Protein AF-A0A6U4F287-F1 (afdb_monomer_lite)

InterPro domains:
  IPR038274 Atg6/Beclin C-terminal domain superfamily [G3DSA:1.10.418.40] (1-167)
  IPR040455 Atg6, BARA domain [PF04111] (3-103)

Foldseek 3Di:
DLLVVWDFDDDPFATAIPNQGLAHGLPDHCVRRVHDQQSNLQRLLRLLVLLVVLVVLLCPDPPDRDPPPQWDWARDGSFTWIWGQDPVGIDIQTCGQPVPVVNVVVVVVDDDDDDDDPSVVSNLVRLLVSLVSLVSSQVSLVVVFPDDTLDCQLVVLSVQLVVLVPDDPDNDPVSNSVSSSSNVSSSSVSSVVSSVGRD

Radius of gyration: 16.53 Å; chains: 1; bounding box: 36×37×45 Å

Sequence (199 aa):
MLKQFYAVDVDEDKFTINDYRIAAAPAATPSEDGLQWPEIHTAWGEATLLIYSAIMVVRLRPRRHVAFDHVTVVPMGPCSRLVARRADGAEVYPLFHSDDPHAAAAAASGSSGGGRGPRWRSFDAAVLLYAQLLDEAARNAAAQLPVEPAGDDLQIAIEEVLLASGTGAGATGADRDVARRDLVVQVVRTLQWLVEALP

Organism: NCBI:txid124430

Secondary structure (DSSP, 8-state):
-GGGT--EEEETTEEEETTEESS--TTS-TTTTT--HHHHHHHHHHHHHHHHHHHHHHHTSTT-----TTEEEE-BTBT-EEEEEETTEEEEEESS-TTSHHHHHHHHTS-SS-----HHHHHHHHHHHHHHHHHHHHHHHHTTSSS--S-THHHHHHHHHHHHHTT-TT--HHHHHHHHHHHHHHHHHHHHHHHHH--

Structure (mmCIF, N/CA/C/O backbone):
data_AF-A0A6U4F287-F1
#
_entry.id   AF-A0A6U4F287-F1
#
loop_
_atom_site.group_PDB
_atom_site.id
_atom_site.type_symbol
_atom_site.label_atom_id
_atom_site.label_alt_id
_atom_site.label_comp_id
_atom_site.label_asym_id
_atom_site.label_entity_id
_atom_site.label_seq_id
_atom_site.pdbx_PDB_ins_code
_atom_site.Cartn_x
_atom_site.Cartn_y
_atom_site.Cartn_z
_atom_site.occupancy
_atom_site.B_iso_or_equiv
_atom_site.auth_seq_id
_atom_site.auth_comp_id
_atom_site.auth_asym_id
_atom_site.auth_atom_id
_atom_site.pdbx_PDB_model_num
ATOM 1 N N . MET A 1 1 ? -5.289 -10.704 12.745 1.00 76.62 1 MET A N 1
ATOM 2 C CA . MET A 1 1 ? -6.231 -10.998 11.660 1.00 76.62 1 MET A CA 1
ATOM 3 C C . MET A 1 1 ? -5.504 -10.736 10.368 1.00 76.62 1 MET A C 1
ATOM 5 O O . MET A 1 1 ? -5.346 -11.686 9.621 1.00 76.62 1 MET A O 1
ATOM 9 N N . LEU A 1 2 ? -4.936 -9.541 10.152 1.00 85.31 2 LEU A N 1
ATOM 10 C CA . LEU A 1 2 ? -4.130 -9.279 8.948 1.00 85.31 2 LEU A CA 1
ATOM 11 C C . LEU A 1 2 ? -2.944 -10.252 8.787 1.00 85.31 2 LEU A C 1
ATOM 13 O O . LEU A 1 2 ? -2.787 -10.812 7.709 1.00 85.31 2 LEU A O 1
ATOM 17 N N . LYS A 1 3 ? -2.210 -10.576 9.867 1.00 87.81 3 LYS A N 1
ATOM 18 C CA . LYS A 1 3 ? -1.118 -11.585 9.857 1.00 87.81 3 LYS A CA 1
ATOM 19 C C . LYS A 1 3 ? -1.496 -12.975 9.333 1.00 87.81 3 LYS A C 1
ATOM 21 O O . LYS A 1 3 ? -0.614 -13.765 9.036 1.00 87.81 3 LYS A O 1
ATOM 26 N N . GLN A 1 4 ? -2.785 -13.319 9.309 1.00 88.25 4 GLN A N 1
ATOM 27 C CA . GLN A 1 4 ? -3.248 -14.623 8.818 1.00 88.25 4 GLN A CA 1
ATOM 28 C C . GLN A 1 4 ? -3.420 -14.643 7.294 1.00 88.25 4 GLN A C 1
ATOM 30 O O . GLN A 1 4 ? -3.513 -15.722 6.718 1.00 88.25 4 GLN A O 1
ATOM 35 N N . PHE A 1 5 ? -3.490 -13.468 6.662 1.00 89.81 5 PHE A N 1
ATOM 36 C CA . PHE A 1 5 ? -3.776 -13.303 5.235 1.00 89.81 5 PHE A CA 1
ATOM 37 C C . PHE A 1 5 ? -2.636 -12.634 4.464 1.00 89.81 5 PHE A C 1
ATOM 39 O O . PHE A 1 5 ? -2.591 -12.754 3.244 1.00 89.81 5 PHE A O 1
ATOM 46 N N . TYR A 1 6 ? -1.742 -11.929 5.161 1.00 91.81 6 TYR A N 1
ATOM 47 C CA . TYR A 1 6 ? -0.639 -11.196 4.553 1.00 91.81 6 TYR A CA 1
ATOM 48 C C . TYR A 1 6 ? 0.692 -11.613 5.170 1.00 91.81 6 TYR A C 1
ATOM 50 O O . TYR A 1 6 ? 0.905 -11.439 6.372 1.00 91.81 6 TYR A O 1
ATOM 58 N N . ALA A 1 7 ? 1.586 -12.117 4.325 1.00 91.75 7 ALA A N 1
ATOM 59 C CA . ALA A 1 7 ? 3.003 -12.264 4.615 1.00 91.75 7 ALA A CA 1
ATOM 60 C C . ALA A 1 7 ? 3.744 -11.111 3.931 1.00 91.75 7 ALA A C 1
ATOM 62 O O . ALA A 1 7 ? 3.784 -11.057 2.706 1.00 91.75 7 ALA A O 1
ATOM 63 N N . VAL A 1 8 ? 4.270 -10.165 4.708 1.00 90.25 8 VAL A N 1
ATOM 64 C CA . VAL A 1 8 ? 5.072 -9.046 4.192 1.00 90.25 8 VAL A CA 1
ATOM 65 C C . VAL A 1 8 ? 6.493 -9.233 4.690 1.00 90.25 8 VAL A C 1
ATOM 67 O O . VAL A 1 8 ? 6.694 -9.333 5.903 1.00 90.25 8 VAL A O 1
ATOM 70 N N . ASP A 1 9 ? 7.445 -9.285 3.764 1.00 87.00 9 ASP A N 1
ATOM 71 C CA . ASP A 1 9 ? 8.849 -9.531 4.077 1.00 87.00 9 ASP A CA 1
ATOM 72 C C . ASP A 1 9 ? 9.766 -8.466 3.468 1.00 87.00 9 ASP A C 1
ATOM 74 O O . ASP A 1 9 ? 9.539 -7.967 2.357 1.00 87.00 9 ASP A O 1
ATOM 78 N N . VAL A 1 10 ? 10.801 -8.132 4.233 1.00 78.06 10 VAL A N 1
ATOM 79 C CA . VAL A 1 10 ? 11.850 -7.167 3.912 1.00 78.06 10 VAL A CA 1
ATOM 80 C C . VAL A 1 10 ? 13.179 -7.883 4.136 1.00 78.06 10 VAL A C 1
ATOM 82 O O . VAL A 1 10 ? 13.772 -7.783 5.209 1.00 78.06 10 VAL A O 1
ATOM 85 N N . ASP A 1 11 ? 13.628 -8.617 3.123 1.00 70.88 11 ASP A N 1
ATOM 86 C CA . ASP A 1 11 ? 14.962 -9.228 3.085 1.00 70.88 11 ASP A CA 1
ATOM 87 C C . ASP A 1 11 ? 15.881 -8.385 2.189 1.00 70.88 11 ASP A C 1
ATOM 89 O O . ASP A 1 11 ? 15.385 -7.668 1.322 1.00 70.88 11 ASP A O 1
ATOM 93 N N . GLU A 1 12 ? 17.196 -8.457 2.403 1.00 58.72 12 GLU A N 1
ATOM 94 C CA . GLU A 1 12 ? 18.258 -7.520 1.989 1.00 58.72 12 GLU A CA 1
ATOM 95 C C . GLU A 1 12 ? 18.143 -6.960 0.551 1.00 58.72 12 GLU A C 1
ATOM 97 O O . GLU A 1 12 ? 18.551 -5.822 0.330 1.00 58.72 12 GLU A O 1
ATOM 102 N N . ASP A 1 13 ? 17.497 -7.676 -0.384 1.00 62.56 13 ASP A N 1
ATOM 103 C CA . ASP A 1 13 ? 17.154 -7.207 -1.741 1.00 62.56 13 ASP A CA 1
ATOM 104 C C . ASP A 1 13 ? 15.752 -7.638 -2.252 1.00 62.56 13 ASP A C 1
ATOM 106 O O . ASP A 1 13 ? 15.431 -7.508 -3.443 1.00 62.56 13 ASP A O 1
ATOM 110 N N . LYS A 1 14 ? 14.890 -8.177 -1.380 1.00 69.31 14 LYS A N 1
ATOM 111 C CA . LYS A 1 14 ? 13.559 -8.699 -1.729 1.00 69.31 14 LYS A CA 1
ATOM 112 C C . LYS A 1 14 ? 12.482 -8.095 -0.837 1.00 69.31 14 LYS A C 1
ATOM 114 O O . LYS A 1 14 ? 12.338 -8.444 0.329 1.00 69.31 14 LYS A O 1
ATOM 119 N N . PHE A 1 15 ? 11.667 -7.245 -1.448 1.00 83.31 15 PHE A N 1
ATOM 120 C CA . PHE A 1 15 ? 10.469 -6.682 -0.835 1.00 83.31 15 PHE A CA 1
ATOM 121 C C . PHE A 1 15 ? 9.255 -7.431 -1.365 1.00 83.31 15 PHE A C 1
ATOM 123 O O . PHE A 1 15 ? 8.909 -7.292 -2.546 1.00 83.31 15 PHE A O 1
ATOM 130 N N . THR A 1 16 ? 8.642 -8.254 -0.517 1.00 88.00 16 THR A N 1
ATOM 131 C CA . THR A 1 16 ? 7.550 -9.134 -0.944 1.00 88.00 16 THR A CA 1
ATOM 132 C C . THR A 1 16 ? 6.287 -8.945 -0.128 1.00 88.00 16 THR A C 1
ATOM 134 O O . THR A 1 16 ? 6.317 -8.584 1.049 1.00 88.00 16 THR A O 1
ATOM 137 N N . ILE A 1 17 ? 5.162 -9.207 -0.784 1.00 90.69 17 ILE A N 1
ATOM 138 C CA . ILE A 1 17 ? 3.858 -9.379 -0.160 1.00 90.69 17 ILE A CA 1
ATOM 139 C C . ILE A 1 17 ? 3.210 -10.634 -0.739 1.00 90.69 17 ILE A C 1
ATOM 141 O O . ILE A 1 17 ? 3.045 -10.740 -1.952 1.00 90.69 17 ILE A O 1
ATOM 145 N N . ASN A 1 18 ? 2.864 -11.594 0.120 1.00 91.38 18 ASN A N 1
ATOM 146 C CA . ASN A 1 18 ? 2.328 -12.901 -0.271 1.00 91.38 18 ASN A CA 1
ATOM 147 C C . ASN A 1 18 ? 3.183 -13.573 -1.362 1.00 91.38 18 ASN A C 1
ATOM 149 O O . ASN A 1 18 ? 2.661 -14.041 -2.369 1.00 91.38 18 ASN A O 1
ATOM 153 N N . ASP A 1 19 ? 4.505 -13.559 -1.162 1.00 88.56 19 ASP A N 1
ATOM 154 C CA . ASP A 1 19 ? 5.539 -14.067 -2.076 1.00 88.56 19 ASP A CA 1
ATOM 155 C C . ASP A 1 19 ? 5.683 -13.321 -3.419 1.00 88.56 19 ASP A C 1
ATOM 157 O O . ASP A 1 19 ? 6.573 -13.647 -4.204 1.00 88.56 19 ASP A O 1
ATOM 161 N N . TYR A 1 20 ? 4.884 -12.280 -3.684 1.00 88.19 20 TYR A N 1
ATOM 162 C CA . TYR A 1 20 ? 5.027 -11.434 -4.873 1.00 88.19 20 TYR A CA 1
ATOM 163 C C . TYR A 1 20 ? 5.964 -10.260 -4.611 1.00 88.19 20 TYR A C 1
ATOM 165 O O . TYR A 1 20 ? 5.809 -9.539 -3.621 1.00 88.19 20 TYR A O 1
ATOM 173 N N . ARG A 1 21 ? 6.909 -10.007 -5.522 1.00 86.62 21 ARG A N 1
ATOM 174 C CA . ARG A 1 21 ? 7.833 -8.871 -5.405 1.00 86.62 21 ARG A CA 1
ATOM 175 C C . ARG A 1 21 ? 7.152 -7.561 -5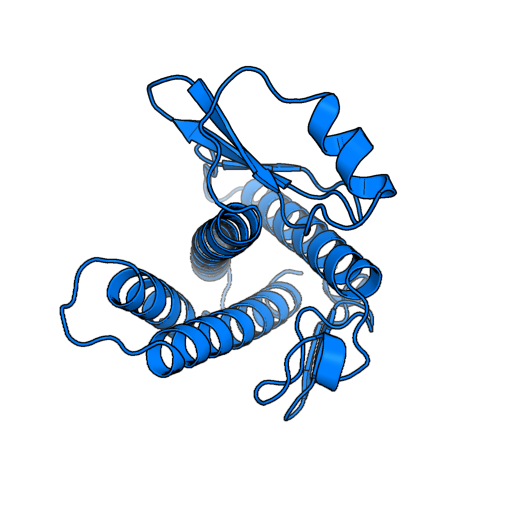.806 1.00 86.62 21 ARG A C 1
ATOM 177 O O . ARG A 1 21 ? 6.638 -7.426 -6.914 1.00 86.62 21 ARG A O 1
ATOM 184 N N . ILE A 1 22 ? 7.184 -6.570 -4.914 1.00 82.88 22 ILE A N 1
ATOM 185 C CA . ILE A 1 22 ? 6.519 -5.267 -5.128 1.00 82.88 22 ILE A CA 1
ATOM 186 C C . ILE A 1 22 ? 7.302 -4.338 -6.065 1.00 82.88 22 ILE A C 1
ATOM 188 O O . ILE A 1 22 ? 6.741 -3.425 -6.676 1.00 82.88 22 ILE A O 1
ATOM 192 N N . ALA A 1 23 ? 8.610 -4.566 -6.158 1.00 76.38 23 ALA A N 1
ATOM 193 C CA . ALA A 1 23 ? 9.537 -3.853 -7.016 1.00 76.38 23 ALA A CA 1
ATOM 194 C C . ALA A 1 23 ? 10.740 -4.745 -7.339 1.00 76.38 23 ALA A C 1
ATOM 196 O O . ALA A 1 23 ? 10.999 -5.747 -6.663 1.00 76.38 23 ALA A O 1
ATOM 197 N N . ALA A 1 24 ? 11.474 -4.355 -8.379 1.00 64.25 24 ALA A N 1
ATOM 198 C CA . ALA A 1 24 ? 12.777 -4.927 -8.678 1.00 64.25 24 ALA A CA 1
ATOM 199 C C . ALA A 1 24 ? 13.764 -4.657 -7.535 1.00 64.25 24 ALA A C 1
ATOM 201 O O . ALA A 1 24 ? 13.574 -3.738 -6.731 1.00 64.25 24 ALA A O 1
ATOM 202 N N . ALA A 1 25 ? 14.817 -5.468 -7.475 1.00 57.09 25 ALA A N 1
ATOM 203 C CA . ALA A 1 25 ? 15.899 -5.286 -6.535 1.00 57.09 25 ALA A CA 1
ATOM 204 C C . ALA A 1 25 ? 16.470 -3.870 -6.684 1.00 57.09 25 ALA A C 1
ATOM 206 O O . ALA A 1 25 ? 16.510 -3.318 -7.788 1.00 57.09 25 ALA A O 1
ATOM 207 N N . PRO A 1 26 ? 16.970 -3.284 -5.592 1.00 45.50 26 PRO A N 1
ATOM 208 C CA . PRO A 1 26 ? 17.368 -1.885 -5.567 1.00 45.50 26 PRO A CA 1
ATOM 209 C C . PRO A 1 26 ? 18.492 -1.449 -6.531 1.00 45.50 26 PRO A C 1
ATOM 211 O O . PRO A 1 26 ? 18.820 -0.262 -6.586 1.00 45.50 26 PRO A O 1
ATOM 214 N N . ALA A 1 27 ? 19.115 -2.398 -7.235 1.00 42.50 27 ALA A N 1
ATOM 215 C CA . ALA A 1 27 ? 20.198 -2.201 -8.197 1.00 42.50 27 ALA A CA 1
ATOM 216 C C . ALA A 1 27 ? 19.859 -2.692 -9.620 1.00 42.50 27 ALA A C 1
ATOM 218 O O . ALA A 1 27 ? 20.755 -2.755 -10.460 1.00 42.50 27 ALA A O 1
ATOM 219 N N . ALA A 1 28 ? 18.603 -3.056 -9.900 1.00 46.59 28 ALA A N 1
ATOM 220 C CA . ALA A 1 28 ? 18.203 -3.623 -11.182 1.00 46.59 28 ALA A CA 1
ATOM 221 C C . ALA A 1 28 ? 16.913 -2.980 -11.700 1.00 46.59 28 ALA A C 1
ATOM 223 O O . ALA A 1 28 ? 15.939 -2.800 -10.968 1.00 46.59 28 ALA A O 1
ATOM 224 N N . THR A 1 29 ? 16.867 -2.667 -12.995 1.00 48.16 29 THR A N 1
ATOM 225 C CA . THR A 1 29 ? 15.575 -2.453 -13.657 1.00 48.16 29 THR A CA 1
ATOM 226 C C . THR A 1 29 ? 14.760 -3.758 -13.621 1.00 48.16 29 THR A C 1
ATOM 228 O O . THR A 1 29 ? 15.354 -4.838 -13.607 1.00 48.16 29 THR A O 1
ATOM 231 N N . PRO A 1 30 ? 13.411 -3.725 -13.651 1.00 50.44 30 PRO A N 1
ATOM 232 C CA . PRO A 1 30 ? 12.593 -4.946 -13.634 1.00 50.44 30 PRO A CA 1
ATOM 233 C C . PRO A 1 30 ? 13.026 -5.993 -14.671 1.00 50.44 30 PRO A C 1
ATOM 235 O O . PRO A 1 30 ? 13.053 -7.183 -14.378 1.00 50.44 30 PRO A O 1
ATOM 238 N N . SER A 1 31 ? 13.470 -5.552 -15.853 1.00 52.03 31 SER A N 1
ATOM 239 C CA . SER A 1 31 ? 14.019 -6.419 -16.901 1.00 52.03 31 SER A CA 1
ATOM 240 C C . SER A 1 31 ? 15.377 -7.051 -16.575 1.00 52.03 31 SER A C 1
ATOM 242 O O . SER A 1 31 ? 15.638 -8.164 -17.023 1.00 52.03 31 SER A O 1
ATOM 244 N N . GLU A 1 32 ? 16.243 -6.362 -15.829 1.00 46.75 32 GLU A N 1
ATOM 245 C CA . GLU A 1 32 ? 17.570 -6.860 -15.428 1.00 46.75 32 GLU A CA 1
ATOM 246 C C . GLU A 1 32 ? 17.483 -7.864 -14.275 1.00 46.75 32 GLU A C 1
ATOM 248 O O . GLU A 1 32 ? 18.340 -8.733 -14.148 1.00 46.75 32 GLU A O 1
ATOM 253 N N . ASP A 1 33 ? 16.413 -7.789 -13.486 1.00 52.50 33 ASP A N 1
ATOM 254 C CA . ASP A 1 33 ? 16.155 -8.663 -12.341 1.00 52.50 33 ASP A CA 1
ATOM 255 C C . ASP A 1 33 ? 15.249 -9.865 -12.675 1.00 52.50 33 ASP A C 1
ATOM 257 O O . ASP A 1 33 ? 14.778 -10.586 -11.795 1.00 52.50 33 ASP A O 1
ATOM 261 N N . GLY A 1 34 ? 14.930 -10.049 -13.962 1.00 58.62 34 GLY A N 1
ATOM 262 C CA . GLY A 1 34 ? 13.998 -11.077 -14.435 1.00 58.62 34 GLY A CA 1
ATOM 263 C C . GLY A 1 34 ? 12.546 -10.879 -13.977 1.00 58.62 34 GLY A C 1
ATOM 264 O O . GLY A 1 34 ? 11.727 -11.781 -14.163 1.00 58.62 34 GLY A O 1
ATOM 265 N N . LEU A 1 35 ? 12.214 -9.716 -13.408 1.00 69.31 35 LEU A N 1
ATOM 266 C CA . LEU A 1 35 ? 10.913 -9.420 -12.828 1.00 69.31 35 LEU A CA 1
ATOM 267 C C . LEU A 1 35 ? 9.909 -9.002 -13.903 1.00 69.31 35 LEU A C 1
ATOM 269 O O . LEU A 1 35 ? 10.126 -8.075 -14.685 1.00 69.31 35 LEU A O 1
ATOM 273 N N . GLN A 1 36 ? 8.773 -9.689 -13.930 1.00 74.06 36 GLN A N 1
ATOM 274 C CA . GLN A 1 36 ? 7.721 -9.440 -14.906 1.00 74.06 36 GLN A CA 1
ATOM 275 C C . GLN A 1 36 ? 6.700 -8.457 -14.325 1.00 74.06 36 GLN A C 1
ATOM 277 O O . GLN A 1 36 ? 6.250 -8.617 -13.193 1.00 74.06 36 GLN A O 1
ATOM 282 N N . TRP A 1 37 ? 6.276 -7.465 -15.115 1.00 78.31 37 TRP A N 1
ATOM 283 C CA . TRP A 1 37 ? 5.237 -6.504 -14.715 1.00 78.31 37 TRP A CA 1
ATOM 284 C C . TRP A 1 37 ? 3.976 -7.147 -14.104 1.00 78.31 37 TRP A C 1
ATOM 286 O O . TRP A 1 37 ? 3.508 -6.631 -13.094 1.00 78.31 37 TRP A O 1
ATOM 296 N N . PRO A 1 38 ? 3.450 -8.283 -14.611 1.00 83.19 38 PRO A N 1
ATOM 297 C CA . PRO A 1 38 ? 2.339 -8.992 -13.971 1.00 83.19 38 PRO A CA 1
ATOM 298 C C . PRO A 1 38 ? 2.566 -9.374 -12.501 1.00 83.19 38 PRO A C 1
ATOM 300 O O . PRO A 1 38 ? 1.625 -9.330 -11.708 1.00 83.19 38 PRO A O 1
ATOM 303 N N . GLU A 1 39 ? 3.795 -9.725 -12.116 1.00 85.50 39 GLU A N 1
ATOM 304 C CA . GLU A 1 39 ? 4.135 -10.034 -10.723 1.00 85.50 39 GLU A CA 1
ATOM 305 C C . GLU A 1 39 ? 4.070 -8.768 -9.863 1.00 85.50 39 GLU A C 1
ATOM 307 O O . GLU A 1 39 ? 3.371 -8.751 -8.851 1.00 85.50 39 GLU A O 1
ATOM 312 N N . ILE A 1 40 ? 4.688 -7.677 -10.334 1.00 85.06 40 ILE A N 1
ATOM 313 C CA . ILE A 1 40 ? 4.628 -6.356 -9.688 1.00 85.06 40 ILE A CA 1
ATOM 314 C C . ILE A 1 40 ? 3.169 -5.909 -9.528 1.00 85.06 40 ILE A C 1
ATOM 316 O O . ILE A 1 40 ? 2.757 -5.480 -8.455 1.00 85.06 40 ILE A O 1
ATOM 320 N N . HIS A 1 41 ? 2.354 -6.036 -10.576 1.00 87.25 41 HIS A N 1
ATOM 321 C CA . HIS A 1 41 ? 0.936 -5.679 -10.533 1.00 87.25 41 HIS A CA 1
ATOM 322 C C . HIS A 1 41 ? 0.179 -6.493 -9.483 1.00 87.25 41 HIS A C 1
ATOM 324 O O . HIS A 1 41 ? -0.650 -5.947 -8.757 1.00 87.25 41 HIS A O 1
ATOM 330 N N . THR A 1 42 ? 0.470 -7.792 -9.388 1.00 90.44 42 THR A N 1
ATOM 331 C CA . THR A 1 42 ? -0.136 -8.670 -8.383 1.00 90.44 42 THR A CA 1
ATOM 332 C C . THR A 1 42 ? 0.265 -8.235 -6.977 1.00 90.44 42 THR A C 1
ATOM 334 O O . THR A 1 42 ? -0.616 -8.043 -6.142 1.00 90.44 42 THR A O 1
ATOM 337 N N . ALA A 1 43 ? 1.549 -7.949 -6.742 1.00 91.88 43 ALA A N 1
ATOM 338 C CA . ALA A 1 43 ? 2.039 -7.425 -5.468 1.00 91.88 43 ALA A CA 1
ATOM 339 C C . ALA A 1 43 ? 1.353 -6.105 -5.072 1.00 91.88 43 ALA A C 1
ATOM 341 O O . ALA A 1 43 ? 0.875 -5.960 -3.947 1.00 91.88 43 ALA A O 1
ATOM 342 N N . TRP A 1 44 ? 1.228 -5.150 -5.999 1.00 92.06 44 TRP A N 1
ATOM 343 C CA . TRP A 1 44 ? 0.501 -3.900 -5.748 1.00 92.06 44 TRP A CA 1
ATOM 344 C C . TRP A 1 44 ? -1.002 -4.119 -5.537 1.00 92.06 44 TRP A C 1
ATOM 346 O O . TRP A 1 44 ? -1.635 -3.377 -4.783 1.00 92.06 44 TRP A O 1
ATOM 356 N N . GLY A 1 45 ? -1.578 -5.156 -6.144 1.00 92.81 45 GLY A N 1
ATOM 357 C CA . GLY A 1 45 ? -2.941 -5.602 -5.879 1.00 92.81 45 GLY A CA 1
ATOM 358 C C . GLY A 1 45 ? -3.144 -6.093 -4.449 1.00 92.81 45 GLY A C 1
ATOM 359 O O . GLY A 1 45 ? -4.063 -5.633 -3.767 1.00 92.81 45 GLY A O 1
ATOM 360 N N . GLU A 1 46 ? -2.253 -6.965 -3.979 1.00 95.19 46 GLU A N 1
ATOM 361 C CA . GLU A 1 46 ? -2.234 -7.461 -2.599 1.00 95.19 46 GLU A CA 1
ATOM 362 C C . GLU A 1 46 ? -2.024 -6.313 -1.602 1.00 95.19 46 GLU A C 1
ATOM 364 O O . GLU A 1 46 ? -2.766 -6.187 -0.627 1.00 95.19 46 GLU A O 1
ATOM 369 N N . ALA A 1 47 ? -1.087 -5.405 -1.890 1.00 94.56 47 ALA A N 1
ATOM 370 C CA . ALA A 1 47 ? -0.826 -4.229 -1.064 1.00 94.56 47 ALA A CA 1
ATOM 371 C C . ALA A 1 47 ? -2.071 -3.327 -0.973 1.00 94.56 47 ALA A C 1
ATOM 373 O O . ALA A 1 47 ? -2.476 -2.906 0.112 1.00 94.56 47 ALA A O 1
ATOM 374 N N . THR A 1 48 ? -2.759 -3.114 -2.100 1.00 94.94 48 THR A N 1
ATOM 375 C CA . THR A 1 48 ? -4.013 -2.346 -2.145 1.00 94.94 48 THR A CA 1
ATOM 376 C C . THR A 1 48 ? -5.114 -2.988 -1.295 1.00 94.94 48 THR A C 1
ATOM 378 O O . THR A 1 48 ? -5.859 -2.285 -0.605 1.00 94.94 48 THR A O 1
ATOM 381 N N . LEU A 1 49 ? -5.231 -4.318 -1.310 1.00 95.31 49 LEU A N 1
ATOM 382 C CA . LEU A 1 49 ? -6.200 -5.022 -0.471 1.00 95.31 49 LEU A CA 1
ATOM 383 C C . LEU A 1 49 ? -5.828 -4.947 1.018 1.00 95.31 49 LEU A C 1
ATOM 385 O O . LEU A 1 49 ? -6.715 -4.766 1.860 1.00 95.31 49 LEU A O 1
ATOM 389 N N . LEU A 1 50 ? -4.535 -5.012 1.343 1.00 95.00 50 LEU A N 1
ATOM 390 C CA . LEU A 1 50 ? -4.016 -4.855 2.701 1.00 95.00 50 LEU A CA 1
ATOM 391 C C . LEU A 1 50 ? -4.361 -3.473 3.257 1.00 95.00 50 LEU A C 1
ATOM 393 O O . LEU A 1 50 ? -4.999 -3.395 4.308 1.00 95.00 50 LEU A O 1
ATOM 397 N N . ILE A 1 51 ? -4.021 -2.385 2.554 1.00 93.44 51 ILE A N 1
ATOM 398 C CA . ILE A 1 51 ? -4.314 -1.027 3.040 1.00 93.44 51 ILE A CA 1
ATOM 399 C C . ILE A 1 51 ? -5.823 -0.780 3.144 1.00 93.44 51 ILE A C 1
ATOM 401 O O . ILE A 1 51 ? -6.278 -0.193 4.125 1.00 93.44 51 ILE A O 1
ATOM 405 N N . TYR A 1 52 ? -6.624 -1.294 2.203 1.00 93.69 52 TYR A N 1
ATOM 406 C CA . TYR A 1 52 ? -8.085 -1.251 2.301 1.00 93.69 52 TYR A CA 1
ATOM 407 C C . TYR A 1 52 ? -8.575 -1.945 3.579 1.00 93.69 52 TYR A C 1
ATOM 409 O O . TYR A 1 52 ? -9.372 -1.387 4.337 1.00 93.69 52 TYR A O 1
ATOM 417 N N . SER A 1 53 ? -8.059 -3.145 3.853 1.00 93.31 53 SER A N 1
ATOM 418 C CA . SER A 1 53 ? -8.397 -3.922 5.048 1.00 93.31 53 SER A CA 1
ATOM 419 C C . SER A 1 53 ? -7.976 -3.191 6.325 1.00 93.31 53 SER A C 1
ATOM 421 O O . SER A 1 53 ? -8.764 -3.096 7.266 1.00 93.31 53 SER A O 1
ATOM 423 N N . ALA A 1 54 ? -6.776 -2.607 6.347 1.00 90.38 54 ALA A N 1
ATOM 424 C CA . ALA A 1 54 ? -6.272 -1.816 7.465 1.00 90.38 54 ALA A CA 1
ATOM 425 C C . ALA A 1 54 ? -7.154 -0.588 7.737 1.00 90.38 54 ALA A C 1
ATOM 427 O O . ALA A 1 54 ? -7.581 -0.377 8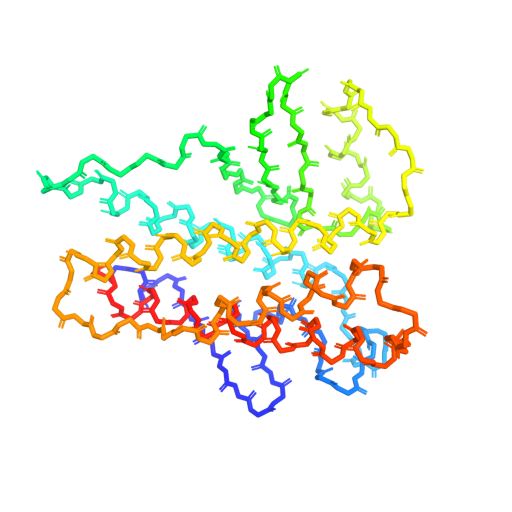.872 1.00 90.38 54 ALA A O 1
ATOM 428 N N . ILE A 1 55 ? -7.512 0.169 6.694 1.00 90.38 55 ILE A N 1
ATOM 429 C CA . ILE A 1 55 ? -8.433 1.311 6.781 1.00 90.38 55 ILE A CA 1
ATOM 430 C C . ILE A 1 55 ? -9.780 0.881 7.367 1.00 90.38 55 ILE A C 1
ATOM 432 O O . ILE A 1 55 ? -10.315 1.562 8.244 1.00 90.38 55 ILE A O 1
ATOM 436 N N . MET A 1 56 ? -10.326 -0.254 6.923 1.00 88.62 56 MET A N 1
ATOM 437 C CA . MET A 1 56 ? -11.584 -0.782 7.453 1.00 88.62 56 MET A CA 1
ATOM 438 C C . MET A 1 56 ? -11.470 -1.151 8.935 1.00 88.62 56 MET A C 1
ATOM 440 O O . MET A 1 56 ? -12.336 -0.765 9.720 1.00 88.62 56 MET A O 1
ATOM 444 N N . VAL A 1 57 ? -10.391 -1.824 9.347 1.00 86.81 57 VAL A N 1
ATOM 445 C CA . VAL A 1 57 ? -10.144 -2.150 10.763 1.00 86.81 57 VAL A CA 1
ATOM 446 C C . VAL A 1 57 ? -10.045 -0.879 11.607 1.00 86.81 57 VAL A C 1
ATOM 448 O O . VAL A 1 57 ? -10.674 -0.801 12.661 1.00 86.81 57 VAL A O 1
ATOM 451 N N . VAL A 1 58 ? -9.303 0.129 11.141 1.00 83.12 58 VAL A N 1
ATOM 452 C CA . VAL A 1 58 ? -9.127 1.422 11.824 1.00 83.12 58 VAL A CA 1
ATOM 453 C C . VAL A 1 58 ? -10.450 2.190 11.922 1.00 83.12 58 VAL A C 1
ATOM 455 O O . VAL A 1 58 ? -10.761 2.729 12.983 1.00 83.12 58 VAL A O 1
ATOM 458 N N . ARG A 1 59 ? -11.260 2.216 10.853 1.00 82.94 59 ARG A N 1
ATOM 459 C CA . ARG A 1 59 ? -12.567 2.904 10.813 1.00 82.94 59 ARG A CA 1
ATOM 460 C C . ARG A 1 59 ? -13.622 2.260 11.701 1.00 82.94 59 ARG A C 1
ATOM 462 O O . ARG A 1 59 ? -14.455 2.964 12.263 1.00 82.94 59 ARG A O 1
ATOM 469 N N . LEU A 1 60 ? -13.615 0.934 11.808 1.00 79.94 60 LEU A N 1
ATOM 470 C CA . LEU A 1 60 ? -14.590 0.195 12.612 1.00 79.94 60 LEU A CA 1
ATOM 471 C C . LEU A 1 60 ? -14.288 0.262 14.116 1.00 79.94 60 LEU A C 1
ATOM 473 O O . LEU A 1 60 ? -15.103 -0.190 14.924 1.00 79.94 60 LEU A O 1
ATOM 477 N N . ARG A 1 61 ? -13.149 0.837 14.528 1.00 75.19 61 ARG A N 1
ATOM 478 C CA . ARG A 1 61 ? -12.858 1.026 15.948 1.00 75.19 61 ARG A CA 1
ATOM 479 C C . ARG A 1 61 ? -13.701 2.165 16.535 1.00 75.19 61 ARG A C 1
ATOM 481 O O . ARG A 1 61 ? -13.669 3.288 16.041 1.00 75.19 61 ARG A O 1
ATOM 488 N N . PRO A 1 62 ? -14.377 1.936 17.672 1.00 60.66 62 PRO A N 1
ATOM 489 C CA . PRO A 1 62 ? -15.381 2.853 18.220 1.00 60.66 62 PRO A CA 1
ATOM 490 C C . PRO A 1 62 ? -14.833 4.184 18.765 1.00 60.66 62 PRO A C 1
ATOM 492 O O . PRO A 1 62 ? -15.604 4.985 19.284 1.00 60.66 62 PRO A O 1
ATOM 495 N N . ARG A 1 63 ? -13.514 4.425 18.722 1.00 58.50 63 ARG A N 1
ATOM 496 C CA . ARG A 1 63 ? -12.879 5.529 19.460 1.00 58.50 63 ARG A CA 1
ATOM 497 C C . ARG A 1 63 ? -12.602 6.791 18.644 1.00 58.50 63 ARG A C 1
ATOM 499 O O . ARG A 1 63 ? -12.436 7.831 19.274 1.00 58.50 63 ARG A O 1
ATOM 506 N N . ARG A 1 64 ? -12.593 6.752 17.303 1.00 60.59 64 ARG A N 1
ATOM 507 C CA . ARG A 1 64 ? -12.475 7.948 16.442 1.00 60.59 64 ARG A CA 1
ATOM 508 C C . ARG A 1 64 ? -13.059 7.703 15.050 1.00 60.59 64 ARG A C 1
ATOM 510 O O . ARG A 1 64 ? -12.765 6.687 14.433 1.00 60.59 64 ARG A O 1
ATOM 517 N N . HIS A 1 65 ? -13.808 8.673 14.528 1.00 59.44 65 HIS A N 1
ATOM 518 C CA . HIS A 1 65 ? -14.119 8.732 13.100 1.00 59.44 65 HIS A CA 1
ATOM 519 C C . HIS A 1 65 ? -12.855 9.151 12.342 1.00 59.44 65 HIS A C 1
ATOM 521 O O . HIS A 1 65 ? -12.457 10.312 12.401 1.00 59.44 65 HIS A O 1
ATOM 527 N N . VAL A 1 66 ? -12.213 8.199 11.665 1.00 65.75 66 VAL A N 1
ATOM 528 C CA . VAL A 1 66 ? -11.076 8.461 10.775 1.00 65.75 66 VAL A CA 1
ATOM 529 C C . VAL A 1 66 ? -11.577 8.532 9.333 1.00 65.75 66 VAL A C 1
ATOM 531 O O . VAL A 1 66 ? -12.163 7.578 8.807 1.00 65.75 66 VAL A O 1
ATOM 534 N N . ALA A 1 67 ? -11.356 9.678 8.698 1.00 66.06 67 ALA A N 1
ATOM 535 C CA . ALA A 1 67 ? -11.915 10.018 7.400 1.00 66.06 67 ALA A CA 1
ATOM 536 C C . ALA A 1 67 ? -10.839 10.043 6.303 1.00 66.06 67 ALA A C 1
ATOM 538 O O . ALA A 1 67 ? -10.259 11.081 6.016 1.00 66.06 67 ALA A O 1
ATOM 539 N N . PHE A 1 68 ? -10.648 8.915 5.615 1.00 76.94 68 PHE A N 1
ATOM 540 C CA . PHE A 1 68 ? -9.909 8.834 4.343 1.00 76.94 68 PHE A CA 1
ATOM 541 C C . PHE A 1 68 ? -10.754 9.345 3.157 1.00 76.94 68 PHE A C 1
ATOM 543 O O . PHE A 1 68 ? -10.924 8.665 2.150 1.00 76.94 68 PHE A O 1
ATOM 550 N N . ASP A 1 69 ? -11.400 10.503 3.295 1.00 77.94 69 ASP A N 1
ATOM 551 C CA . ASP A 1 69 ? -12.468 10.925 2.369 1.00 77.94 69 ASP A CA 1
ATOM 552 C C . ASP A 1 69 ? -11.943 11.522 1.056 1.00 77.94 69 ASP A C 1
ATOM 554 O O . ASP A 1 69 ? -12.705 11.733 0.108 1.00 77.94 69 ASP A O 1
ATOM 558 N N . HIS A 1 70 ? -10.638 11.780 0.995 1.00 86.44 70 HIS A N 1
ATOM 559 C CA . HIS A 1 70 ? -9.964 12.370 -0.154 1.00 86.44 70 HIS A CA 1
ATOM 560 C C . HIS A 1 70 ? -9.405 11.321 -1.128 1.00 86.44 70 HIS A C 1
ATOM 562 O O . HIS A 1 70 ? -9.154 11.666 -2.281 1.00 86.44 70 HIS A O 1
ATOM 568 N N . VAL A 1 71 ? -9.276 10.049 -0.726 1.00 90.88 71 VAL A N 1
ATOM 569 C CA . VAL A 1 71 ? -8.840 8.948 -1.602 1.00 90.88 71 VAL A CA 1
ATOM 570 C C . VAL A 1 71 ? -9.731 7.726 -1.411 1.00 90.88 71 VAL A C 1
ATOM 572 O O . VAL A 1 71 ? -9.923 7.228 -0.308 1.00 90.88 71 VAL A O 1
ATOM 575 N N . THR A 1 72 ? -10.260 7.198 -2.512 1.00 91.12 72 THR A N 1
ATOM 576 C CA . THR A 1 72 ? -10.932 5.894 -2.531 1.00 91.12 72 THR A CA 1
ATOM 577 C C . THR A 1 72 ? -9.952 4.820 -2.986 1.00 91.12 72 THR A C 1
ATOM 579 O O . THR A 1 72 ? -9.398 4.909 -4.081 1.00 91.12 72 THR A O 1
ATOM 582 N N . VAL A 1 73 ? -9.769 3.793 -2.158 1.00 93.25 73 VAL A N 1
ATOM 583 C CA . VAL A 1 73 ? -8.972 2.603 -2.482 1.00 93.25 73 VAL A CA 1
ATOM 584 C C . VAL A 1 73 ? -9.843 1.599 -3.230 1.00 93.25 73 VAL A C 1
ATOM 586 O O . VAL A 1 73 ? -10.915 1.237 -2.745 1.00 93.25 73 VAL A O 1
ATOM 589 N N . VAL A 1 74 ? -9.395 1.147 -4.402 1.00 92.62 74 VAL A N 1
ATOM 590 C CA . VAL A 1 74 ? -10.147 0.228 -5.267 1.00 92.62 74 VAL A CA 1
ATOM 591 C C . VAL A 1 74 ? -9.306 -1.035 -5.517 1.00 92.62 74 VAL A C 1
ATOM 593 O O . VAL A 1 74 ? -8.553 -1.079 -6.496 1.00 92.62 74 VAL A O 1
ATOM 596 N N . PRO A 1 75 ? -9.402 -2.058 -4.642 1.00 92.75 75 PRO A N 1
ATOM 597 C CA . PRO A 1 75 ? -8.686 -3.318 -4.817 1.00 92.75 75 PRO A CA 1
ATOM 598 C C . PRO A 1 75 ? -9.316 -4.131 -5.956 1.00 92.75 75 PRO A C 1
ATOM 600 O O . PRO A 1 75 ? -10.486 -4.509 -5.903 1.00 92.75 75 PRO A O 1
ATOM 603 N N . MET A 1 76 ? -8.542 -4.382 -7.010 1.00 91.88 76 MET A N 1
ATOM 604 C CA . MET A 1 76 ? -8.955 -5.124 -8.210 1.00 91.88 76 MET A CA 1
ATOM 605 C C . MET A 1 76 ? -7.844 -6.066 -8.689 1.00 91.88 76 MET A C 1
ATOM 607 O O . MET A 1 76 ? -7.547 -6.141 -9.884 1.00 91.88 76 MET A O 1
ATOM 611 N N . GLY A 1 77 ? -7.189 -6.747 -7.743 1.00 90.56 77 GLY A N 1
ATOM 612 C CA . GLY A 1 77 ? -6.037 -7.602 -8.029 1.00 90.56 77 GLY A CA 1
ATOM 613 C C . GLY A 1 77 ? -4.960 -6.825 -8.805 1.00 90.56 77 GLY A C 1
ATOM 614 O O . GLY A 1 77 ? -4.686 -5.676 -8.446 1.00 90.56 77 GLY A O 1
ATOM 615 N N . PRO A 1 78 ? -4.424 -7.370 -9.912 1.00 87.81 78 PRO A N 1
ATOM 616 C CA . PRO A 1 78 ? -3.412 -6.704 -10.739 1.00 87.81 78 PRO A CA 1
ATOM 617 C C . PRO A 1 78 ? -3.832 -5.361 -11.362 1.00 87.81 78 PRO A C 1
ATOM 619 O O . PRO A 1 78 ? -3.001 -4.642 -11.899 1.00 87.81 78 PRO A O 1
ATOM 622 N N . CYS A 1 79 ? -5.121 -5.009 -11.338 1.00 88.12 79 CYS A N 1
ATOM 623 C CA . CYS A 1 79 ? -5.648 -3.754 -11.892 1.00 88.12 79 CYS A CA 1
ATOM 624 C C . CYS A 1 79 ? -6.084 -2.761 -10.803 1.00 88.12 79 CYS A C 1
ATOM 626 O O . CYS A 1 79 ? -6.949 -1.908 -11.033 1.00 88.12 79 CYS A O 1
ATOM 628 N N . SER A 1 80 ? -5.530 -2.900 -9.599 1.00 89.88 80 SER A N 1
ATOM 629 C CA . SER A 1 80 ? -5.833 -2.032 -8.464 1.00 89.88 80 SER A CA 1
ATOM 630 C C . SER A 1 80 ? -5.491 -0.565 -8.735 1.00 89.88 80 SER A C 1
ATOM 632 O O . SER A 1 80 ? -4.599 -0.232 -9.519 1.00 89.88 80 SER A O 1
ATOM 634 N N . ARG A 1 81 ? -6.246 0.338 -8.109 1.00 91.00 81 ARG A N 1
ATOM 635 C CA . ARG A 1 81 ? -6.135 1.784 -8.343 1.00 91.00 81 ARG A CA 1
ATOM 636 C C . ARG A 1 81 ? -6.596 2.597 -7.145 1.00 91.00 81 ARG A C 1
ATOM 638 O O . ARG A 1 81 ? -7.398 2.135 -6.332 1.00 91.00 81 ARG A O 1
ATOM 645 N N . LEU A 1 82 ? -6.135 3.838 -7.100 1.00 91.69 82 LEU A N 1
ATOM 646 C CA . LEU A 1 82 ? -6.612 4.864 -6.183 1.00 91.69 82 LEU A CA 1
ATOM 647 C C . LEU A 1 82 ? -7.428 5.899 -6.955 1.00 91.69 82 LEU A C 1
ATOM 649 O O . LEU A 1 82 ? -7.140 6.199 -8.114 1.00 91.69 82 LEU A O 1
ATOM 653 N N . VAL A 1 83 ? -8.456 6.447 -6.317 1.00 89.88 83 VAL A N 1
ATOM 654 C CA . VAL A 1 83 ? -9.259 7.535 -6.879 1.00 89.88 83 VAL A CA 1
ATOM 655 C C . VAL A 1 83 ? -9.204 8.715 -5.924 1.00 89.88 83 VAL A C 1
ATOM 657 O O . VAL A 1 83 ? -9.838 8.688 -4.868 1.00 89.88 83 VAL A O 1
ATOM 660 N N . ALA A 1 84 ? -8.436 9.741 -6.282 1.00 88.12 84 ALA A N 1
ATOM 661 C CA . ALA A 1 84 ? -8.320 10.958 -5.490 1.00 88.12 84 ALA A CA 1
ATOM 662 C C . ALA A 1 84 ? -9.471 11.912 -5.823 1.00 88.12 84 ALA A C 1
ATOM 664 O O . ALA A 1 84 ? -9.744 12.187 -6.994 1.00 88.12 84 ALA A O 1
ATOM 665 N N . ARG A 1 85 ? -10.136 12.449 -4.799 1.00 86.69 85 ARG A N 1
ATOM 666 C CA . ARG A 1 85 ? -11.097 13.542 -4.962 1.00 86.69 85 ARG A CA 1
ATOM 667 C C . ARG A 1 85 ? -10.342 14.861 -5.047 1.00 86.69 85 ARG A C 1
ATOM 669 O O . ARG A 1 85 ? -9.593 15.213 -4.140 1.00 86.69 85 ARG A O 1
ATOM 676 N N . ARG A 1 86 ? -10.568 15.607 -6.122 1.00 81.56 86 ARG A N 1
ATOM 677 C CA . ARG A 1 86 ? -10.070 16.970 -6.324 1.00 81.56 86 ARG A CA 1
ATOM 678 C C . ARG A 1 86 ? -11.245 17.936 -6.430 1.00 81.56 86 ARG A C 1
ATOM 680 O O . ARG A 1 86 ? -12.386 17.519 -6.617 1.00 81.56 86 ARG A O 1
ATOM 687 N N . ALA A 1 87 ? -10.957 19.231 -6.304 1.00 77.94 87 ALA A N 1
ATOM 688 C CA . ALA A 1 87 ? -11.969 20.280 -6.433 1.00 77.94 87 ALA A CA 1
ATOM 689 C C . ALA A 1 87 ? -12.723 20.201 -7.777 1.00 77.94 87 ALA A C 1
ATOM 691 O O . ALA A 1 87 ? -13.931 20.412 -7.814 1.00 77.94 87 ALA A O 1
ATOM 692 N N . ASP A 1 88 ? -12.020 19.803 -8.842 1.00 78.44 88 ASP A N 1
ATOM 693 C CA . ASP A 1 88 ? -12.530 19.802 -10.217 1.00 78.44 88 ASP A CA 1
ATOM 694 C C . ASP A 1 88 ? -13.041 18.426 -10.691 1.00 78.44 88 ASP A C 1
ATOM 696 O O . ASP A 1 88 ? -13.402 18.260 -11.856 1.00 78.44 88 ASP A O 1
ATOM 700 N N . GLY A 1 89 ? -13.063 17.417 -9.812 1.00 80.94 89 GLY A N 1
ATOM 701 C CA . GLY A 1 89 ? -13.495 16.059 -10.148 1.00 80.94 89 GLY A CA 1
ATOM 702 C C . GLY A 1 89 ? -12.675 14.966 -9.468 1.00 80.94 89 GLY A C 1
ATOM 703 O O . GLY A 1 89 ? -11.868 15.221 -8.578 1.00 80.94 89 GLY A O 1
ATOM 704 N N . ALA A 1 90 ? -12.899 13.719 -9.874 1.00 82.62 90 ALA A N 1
ATOM 705 C CA . ALA A 1 90 ? -12.132 12.575 -9.396 1.00 82.62 90 ALA A CA 1
ATOM 706 C C . ALA A 1 90 ? -11.025 12.222 -10.395 1.00 82.62 90 ALA A C 1
ATOM 708 O O . ALA A 1 90 ? -11.264 12.202 -11.601 1.00 82.62 90 ALA A O 1
ATOM 709 N N . GLU A 1 91 ? -9.835 11.906 -9.896 1.00 85.50 91 GLU A N 1
ATOM 710 C CA . GLU A 1 91 ? -8.702 11.488 -10.719 1.00 85.50 91 GLU A CA 1
ATOM 711 C C . GLU A 1 91 ? -8.261 10.073 -10.349 1.00 85.50 91 GLU A C 1
ATOM 713 O O . GLU A 1 91 ? -8.204 9.713 -9.171 1.00 85.50 91 GLU A O 1
ATOM 718 N N . VAL A 1 92 ? -7.967 9.266 -11.369 1.00 86.31 92 VAL A N 1
ATOM 719 C CA . VAL A 1 92 ? -7.618 7.851 -11.225 1.00 86.31 92 VAL A CA 1
ATOM 720 C C . VAL A 1 92 ? -6.106 7.668 -11.296 1.00 86.31 92 VAL A C 1
ATOM 722 O O . VAL A 1 92 ? -5.466 8.071 -12.263 1.00 86.31 92 VAL A O 1
ATOM 725 N N . TYR A 1 93 ? -5.570 6.979 -10.296 1.00 87.19 93 TYR A N 1
ATOM 726 C CA . TYR A 1 93 ? -4.159 6.664 -10.123 1.00 87.19 93 TYR A CA 1
ATOM 727 C C . TYR A 1 93 ? -3.977 5.139 -10.195 1.00 87.19 93 TYR A C 1
ATOM 729 O O . TYR A 1 93 ? -4.258 4.442 -9.215 1.00 87.19 93 TYR A O 1
ATOM 737 N N . PRO A 1 94 ? -3.596 4.586 -11.360 1.00 86.19 94 PRO A N 1
ATOM 738 C CA . PRO A 1 94 ? -3.424 3.147 -11.527 1.00 86.19 94 PRO A CA 1
ATOM 739 C C . PRO A 1 94 ? -2.158 2.658 -10.813 1.00 86.19 94 PRO A C 1
ATOM 741 O O . PRO A 1 94 ? -1.073 3.178 -11.055 1.00 86.19 94 PRO A O 1
ATOM 744 N N . LEU A 1 95 ? -2.283 1.612 -9.992 1.00 86.94 95 LEU A N 1
ATOM 745 C CA . LEU A 1 95 ? -1.149 0.927 -9.351 1.00 86.94 95 LEU A CA 1
ATOM 746 C C . LEU A 1 95 ? -0.645 -0.235 -10.220 1.00 86.94 95 LEU A C 1
ATOM 748 O O . LEU A 1 95 ? -0.304 -1.309 -9.736 1.00 86.94 95 LEU A O 1
ATOM 752 N N . PHE A 1 96 ? -0.637 -0.020 -11.533 1.00 81.00 96 PHE A N 1
ATOM 753 C CA . PHE A 1 96 ? -0.143 -0.961 -12.530 1.00 81.00 96 PHE A CA 1
ATOM 754 C C . PHE A 1 96 ? 0.393 -0.207 -13.747 1.00 81.00 96 PHE A C 1
ATOM 756 O O . PHE A 1 96 ? -0.024 0.917 -14.045 1.00 81.00 96 PHE A O 1
ATOM 763 N N . HIS A 1 97 ? 1.297 -0.848 -14.479 1.00 73.81 97 HIS A N 1
ATOM 764 C CA . HIS A 1 97 ? 1.872 -0.340 -15.713 1.00 73.81 97 HIS A CA 1
ATOM 765 C C . HIS A 1 97 ? 1.121 -0.889 -16.938 1.00 73.81 97 HIS A C 1
ATOM 767 O O . HIS A 1 97 ? 0.911 -2.089 -17.100 1.00 73.81 97 HIS A O 1
ATOM 773 N N . SER A 1 98 ? 0.699 -0.001 -17.840 1.00 57.81 98 SER A N 1
ATOM 774 C CA . SER A 1 98 ? -0.231 -0.313 -18.941 1.00 57.81 98 SER A CA 1
ATOM 775 C C . SER A 1 98 ? 0.394 -0.944 -20.194 1.00 57.81 98 SER A C 1
ATOM 777 O O . SER A 1 98 ? -0.275 -1.009 -21.224 1.00 57.81 98 SER A O 1
ATOM 779 N N . ASP A 1 99 ? 1.663 -1.349 -20.152 1.00 54.91 99 ASP A N 1
ATOM 780 C CA . ASP A 1 99 ? 2.258 -2.121 -21.259 1.00 54.91 99 ASP A CA 1
ATOM 781 C C . ASP A 1 99 ? 1.850 -3.606 -21.207 1.00 54.91 99 ASP A C 1
ATOM 783 O O . ASP A 1 99 ? 2.147 -4.372 -22.120 1.00 54.91 99 ASP A O 1
ATOM 787 N N . ASP A 1 100 ? 1.083 -3.988 -20.182 1.00 50.03 100 ASP A N 1
ATOM 788 C CA . ASP A 1 100 ? 0.308 -5.221 -20.149 1.00 50.03 100 ASP A CA 1
ATOM 789 C C . ASP A 1 100 ? -1.008 -5.050 -20.956 1.00 50.03 100 ASP A C 1
ATOM 791 O O . ASP A 1 100 ? -1.863 -4.227 -20.591 1.00 50.03 100 ASP A O 1
ATOM 795 N N . PRO A 1 101 ? -1.216 -5.810 -22.050 1.00 44.72 101 PRO A N 1
ATOM 796 C CA . PRO A 1 101 ? -2.420 -5.719 -22.877 1.00 44.72 101 PRO A CA 1
ATOM 797 C C . PRO A 1 101 ? -3.716 -6.042 -22.114 1.00 44.72 101 PRO A C 1
ATOM 799 O O . PRO A 1 101 ? -4.781 -5.558 -22.506 1.00 44.72 101 PRO A O 1
ATOM 802 N N . HIS A 1 102 ? -3.653 -6.790 -21.007 1.00 45.66 102 HIS A N 1
ATOM 803 C CA . HIS A 1 102 ? -4.818 -7.064 -20.161 1.00 45.66 102 HIS A CA 1
ATOM 804 C C . HIS A 1 102 ? -5.196 -5.862 -19.279 1.00 45.66 102 HIS A C 1
ATOM 806 O O . HIS A 1 102 ? -6.381 -5.607 -19.051 1.00 45.66 102 HIS A O 1
ATOM 812 N N . ALA A 1 103 ? -4.213 -5.062 -18.861 1.00 49.19 103 ALA A N 1
ATOM 813 C CA . ALA A 1 103 ? -4.418 -3.859 -18.056 1.00 49.19 103 ALA A CA 1
ATOM 814 C C . ALA A 1 103 ? -4.900 -2.654 -18.894 1.00 49.19 103 ALA A C 1
ATOM 816 O O . ALA A 1 103 ? -5.668 -1.810 -18.421 1.00 49.19 103 ALA A O 1
ATOM 817 N N . ALA A 1 104 ? -4.523 -2.603 -20.176 1.00 48.47 104 ALA A N 1
ATOM 818 C CA . ALA A 1 104 ? -4.983 -1.586 -21.124 1.00 48.47 104 ALA A CA 1
ATOM 819 C C . ALA A 1 104 ? -6.512 -1.607 -21.341 1.00 48.47 104 ALA A C 1
ATOM 821 O O . ALA A 1 104 ? -7.132 -0.551 -21.493 1.00 48.47 104 ALA A O 1
ATOM 822 N N . ALA A 1 105 ? -7.138 -2.788 -21.295 1.00 48.22 105 ALA A N 1
ATOM 823 C CA . ALA A 1 105 ? -8.590 -2.932 -21.413 1.00 48.22 105 ALA A CA 1
ATOM 824 C C . ALA A 1 105 ? -9.343 -2.368 -20.188 1.00 48.22 105 ALA A C 1
ATOM 826 O O . ALA A 1 105 ? -10.388 -1.737 -20.346 1.00 48.22 105 ALA A O 1
ATOM 827 N N . ALA A 1 106 ? -8.791 -2.522 -18.979 1.00 48.12 106 ALA A N 1
ATOM 828 C CA . ALA A 1 106 ? -9.372 -1.996 -17.738 1.00 48.12 106 ALA A CA 1
ATOM 829 C C . ALA A 1 106 ? -9.209 -0.468 -17.586 1.00 48.12 106 ALA A C 1
ATOM 831 O O . ALA A 1 106 ? -10.028 0.190 -16.937 1.00 48.12 106 ALA A O 1
ATOM 832 N N . ALA A 1 107 ? -8.170 0.111 -18.200 1.00 49.59 107 ALA A N 1
ATOM 833 C CA . ALA A 1 107 ? -7.969 1.559 -18.270 1.00 49.59 107 ALA A CA 1
ATOM 834 C C . ALA A 1 107 ? -8.945 2.246 -19.250 1.00 49.59 107 ALA A C 1
ATOM 836 O O . ALA A 1 107 ? -9.339 3.393 -19.035 1.00 49.59 107 ALA A O 1
ATOM 837 N N . ALA A 1 108 ? -9.382 1.541 -20.301 1.00 48.81 108 ALA A N 1
ATOM 838 C CA . ALA A 1 108 ? -10.285 2.078 -21.320 1.00 48.81 108 ALA A CA 1
ATOM 839 C C . ALA A 1 108 ? -11.725 2.302 -20.819 1.00 48.81 108 ALA A C 1
ATOM 841 O O . ALA A 1 108 ? -12.427 3.163 -21.345 1.00 48.81 108 ALA A O 1
ATOM 842 N N . SER A 1 109 ? -12.168 1.585 -19.781 1.00 46.50 109 SER A N 1
ATOM 843 C CA . SER A 1 109 ? -13.538 1.685 -19.257 1.00 46.50 109 SER A CA 1
ATOM 844 C C . SER A 1 109 ? -13.742 2.785 -18.202 1.00 46.50 109 SER A C 1
ATOM 846 O O . SER A 1 109 ? -14.837 2.897 -17.660 1.00 46.50 109 SER A O 1
ATOM 848 N N . GLY A 1 110 ? -12.705 3.569 -17.872 1.00 43.66 110 GLY A N 1
ATOM 849 C CA . GLY A 1 110 ? -12.744 4.572 -16.796 1.00 43.66 110 GLY A CA 1
ATOM 850 C C . GLY A 1 110 ? -12.263 5.977 -17.170 1.00 43.66 110 GLY A C 1
ATOM 851 O O . GLY A 1 110 ? -12.109 6.808 -16.281 1.00 43.66 110 GLY A O 1
ATOM 852 N N . SER A 1 111 ? -11.995 6.265 -18.447 1.00 39.16 111 SER A N 1
ATOM 853 C CA . SER A 1 111 ? -11.420 7.552 -18.857 1.00 39.16 111 SER A CA 1
ATOM 854 C C . SER A 1 111 ? -12.481 8.508 -19.406 1.00 39.16 111 SER A C 1
ATOM 856 O O . SER A 1 111 ? -12.880 8.421 -20.565 1.00 39.16 111 SER A O 1
ATOM 858 N N . SER A 1 112 ? -12.884 9.481 -18.589 1.00 37.22 112 SER A N 1
ATOM 859 C CA . SER A 1 112 ? -13.399 10.760 -19.080 1.00 37.22 112 SER A CA 1
ATOM 860 C C . SER A 1 112 ? -12.582 11.894 -18.461 1.00 37.22 112 SER A C 1
ATOM 862 O O . SER A 1 112 ? -12.946 12.439 -17.425 1.00 37.22 112 SER A O 1
ATOM 864 N N . GLY A 1 113 ? -11.470 12.236 -19.117 1.00 37.72 113 GLY A N 1
ATOM 865 C CA . GLY A 1 113 ? -10.731 13.482 -18.889 1.00 37.72 113 GLY A CA 1
ATOM 866 C C . GLY A 1 113 ? -9.372 13.316 -18.205 1.00 37.72 113 GLY A C 1
ATOM 867 O O . GLY A 1 113 ? -9.289 12.802 -17.098 1.00 37.72 113 GLY A O 1
ATOM 868 N N . GLY A 1 114 ? -8.311 13.806 -18.861 1.00 31.50 114 GLY A N 1
ATOM 869 C CA . GLY A 1 114 ? -7.027 14.103 -18.211 1.00 31.50 114 GLY A CA 1
ATOM 870 C C . GLY A 1 114 ? -5.772 13.693 -18.988 1.00 31.50 114 GLY A C 1
ATOM 871 O O . GLY A 1 114 ? -5.340 12.554 -18.910 1.00 31.50 114 GLY A O 1
ATOM 872 N N . GLY A 1 115 ? -5.198 14.648 -19.730 1.00 34.41 115 GLY A N 1
ATOM 873 C CA . GLY A 1 115 ? -3.767 14.823 -20.049 1.00 34.41 115 GLY A CA 1
ATOM 874 C C . GLY A 1 115 ? -2.841 13.607 -20.221 1.00 34.41 115 GLY A C 1
ATOM 875 O O . GLY A 1 115 ? -2.426 12.974 -19.259 1.00 34.41 115 GLY A O 1
ATOM 876 N N . ARG A 1 116 ? -2.369 13.394 -21.458 1.00 39.12 116 ARG A N 1
ATOM 877 C CA . ARG A 1 116 ? -1.288 12.458 -21.824 1.00 39.12 116 ARG A CA 1
ATOM 878 C C . ARG A 1 116 ? 0.066 12.882 -21.228 1.00 39.12 116 ARG A C 1
ATOM 880 O O . ARG A 1 116 ? 0.850 13.555 -21.892 1.00 39.12 116 ARG A O 1
ATOM 887 N N . GLY A 1 117 ? 0.355 12.472 -19.998 1.00 39.12 117 GLY A N 1
ATOM 888 C CA . GLY A 1 117 ? 1.732 12.309 -19.522 1.00 39.12 117 GLY A CA 1
ATOM 889 C C . GLY A 1 117 ? 2.304 10.951 -19.962 1.00 39.12 117 GLY A C 1
ATOM 890 O O . GLY A 1 117 ? 1.534 10.049 -20.299 1.00 39.12 11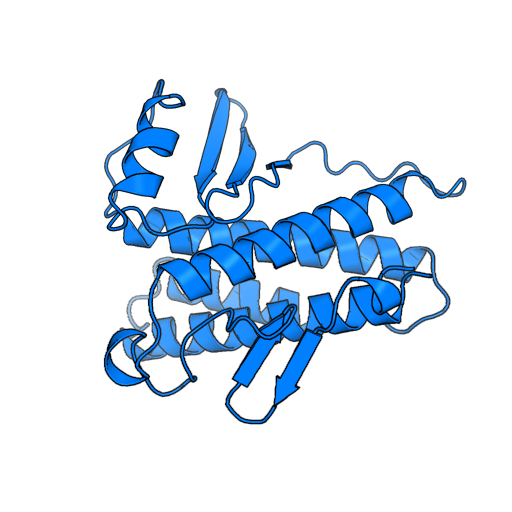7 GLY A O 1
ATOM 891 N N . PRO A 1 118 ? 3.637 10.764 -19.983 1.00 46.19 118 PRO A N 1
ATOM 892 C CA . PRO A 1 118 ? 4.228 9.438 -20.147 1.00 46.19 118 PRO A CA 1
ATOM 893 C C . PRO A 1 118 ? 3.664 8.464 -19.099 1.00 46.19 118 PRO A C 1
ATOM 895 O O . PRO A 1 118 ? 3.640 8.795 -17.918 1.00 46.19 118 PRO A O 1
ATOM 898 N N . ARG A 1 119 ? 3.216 7.276 -19.521 1.00 53.16 119 ARG A N 1
ATOM 899 C CA . ARG A 1 119 ? 2.497 6.272 -18.701 1.00 53.16 119 ARG A CA 1
ATOM 900 C C . ARG A 1 119 ? 3.248 5.803 -17.441 1.00 53.16 119 ARG A C 1
ATOM 902 O O . ARG A 1 119 ? 2.622 5.403 -16.466 1.00 53.16 119 ARG A O 1
ATOM 909 N N . TRP A 1 120 ? 4.573 5.927 -17.418 1.00 50.22 120 TRP A N 1
ATOM 910 C CA . TRP A 1 120 ? 5.386 5.692 -16.220 1.00 50.22 120 TRP A CA 1
ATOM 911 C C . TRP A 1 120 ? 5.147 6.748 -15.126 1.00 50.22 120 TRP A C 1
ATOM 913 O O . TRP A 1 120 ? 5.112 6.418 -13.946 1.00 50.22 120 TRP A O 1
ATOM 923 N N . ARG A 1 121 ? 4.853 8.003 -15.502 1.00 59.25 121 ARG A N 1
ATOM 924 C CA . ARG A 1 121 ? 4.555 9.084 -14.545 1.00 59.25 121 ARG A CA 1
ATOM 925 C C . ARG A 1 121 ? 3.239 8.868 -13.804 1.00 59.25 121 ARG A C 1
ATOM 927 O O . ARG A 1 121 ? 3.114 9.332 -12.678 1.00 59.25 121 ARG A O 1
ATOM 934 N N . SER A 1 122 ? 2.268 8.178 -14.413 1.00 70.56 122 SER A N 1
ATOM 935 C CA . SER A 1 122 ? 1.009 7.841 -13.735 1.00 70.56 122 SER A CA 1
ATOM 936 C C . SER A 1 122 ? 1.181 6.752 -12.679 1.00 70.56 122 SER A C 1
ATOM 938 O O . SER A 1 122 ? 0.524 6.834 -11.647 1.00 70.56 122 SER A O 1
ATOM 940 N N . PHE A 1 123 ? 2.077 5.782 -12.898 1.00 76.56 123 PHE A N 1
ATOM 941 C CA . PHE A 1 123 ? 2.387 4.756 -11.899 1.00 76.56 123 PHE A CA 1
ATOM 942 C C . PHE A 1 123 ? 3.178 5.348 -10.726 1.00 76.56 123 PHE A C 1
ATOM 944 O O . PHE A 1 123 ? 2.779 5.177 -9.581 1.00 76.56 123 PHE A O 1
ATOM 951 N N . ASP A 1 124 ? 4.216 6.146 -10.995 1.00 77.62 124 ASP A N 1
ATOM 952 C CA . ASP A 1 124 ? 4.989 6.817 -9.937 1.00 77.62 124 ASP A CA 1
ATOM 953 C C . ASP A 1 124 ? 4.113 7.731 -9.066 1.00 77.62 124 ASP A C 1
ATOM 955 O O . ASP A 1 124 ? 4.213 7.731 -7.840 1.00 77.62 124 ASP A O 1
ATOM 959 N N . ALA A 1 125 ? 3.220 8.501 -9.697 1.00 81.81 125 ALA A N 1
ATOM 960 C CA . ALA A 1 125 ? 2.278 9.346 -8.974 1.00 81.81 125 ALA A CA 1
ATOM 961 C C . ALA A 1 125 ? 1.285 8.517 -8.142 1.00 81.81 125 ALA A C 1
ATOM 963 O O . ALA A 1 125 ? 0.902 8.938 -7.052 1.00 81.81 125 ALA A O 1
ATOM 964 N N . ALA A 1 126 ? 0.884 7.338 -8.630 1.00 87.50 126 ALA A N 1
ATOM 965 C CA . ALA A 1 126 ? 0.032 6.419 -7.885 1.00 87.50 126 ALA A CA 1
ATOM 966 C C . ALA A 1 126 ? 0.752 5.823 -6.669 1.00 87.50 126 ALA A C 1
ATOM 968 O O . ALA A 1 126 ? 0.162 5.783 -5.593 1.00 87.50 126 ALA A O 1
ATOM 969 N N . VAL A 1 127 ? 2.021 5.429 -6.813 1.00 88.50 127 VAL A N 1
ATOM 970 C CA . VAL A 1 127 ? 2.863 4.939 -5.710 1.00 88.50 127 VAL A CA 1
ATOM 971 C C . VAL A 1 127 ? 3.053 6.019 -4.645 1.00 88.50 127 VAL A C 1
ATOM 973 O O . VAL A 1 127 ? 2.927 5.740 -3.455 1.00 88.50 127 VAL A O 1
ATOM 976 N N . LEU A 1 128 ? 3.280 7.269 -5.051 1.00 87.88 128 LEU A N 1
ATOM 977 C CA . LEU A 1 128 ? 3.4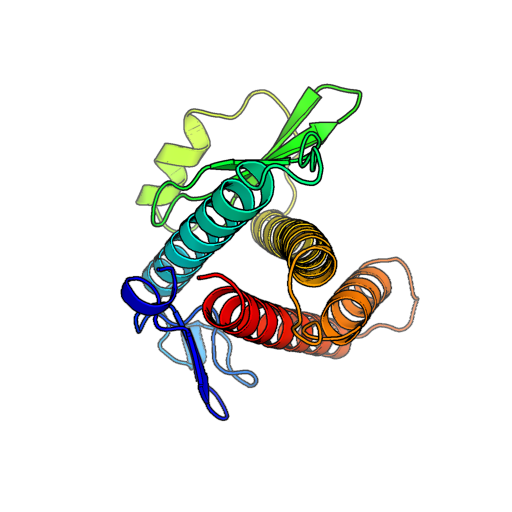10 8.381 -4.111 1.00 87.88 128 LEU A CA 1
ATOM 978 C C . LEU A 1 128 ? 2.102 8.657 -3.353 1.00 87.88 128 LEU A C 1
ATOM 980 O O . LEU A 1 128 ? 2.116 8.814 -2.134 1.00 87.88 128 LEU A O 1
ATOM 984 N N . LEU A 1 129 ? 0.965 8.671 -4.056 1.00 89.88 129 LEU A N 1
ATOM 985 C CA . LEU A 1 129 ? -0.348 8.814 -3.423 1.00 89.88 129 LEU A CA 1
ATOM 986 C C . LEU A 1 129 ? -0.649 7.640 -2.478 1.00 89.88 129 LEU A C 1
ATOM 988 O O . LEU A 1 129 ? -1.227 7.832 -1.409 1.00 89.88 129 LEU A O 1
ATOM 992 N N . TYR A 1 130 ? -0.241 6.429 -2.856 1.00 92.81 130 TYR A N 1
ATOM 993 C CA . TYR A 1 130 ? -0.356 5.246 -2.013 1.00 92.81 130 TYR A CA 1
ATOM 994 C C . TYR A 1 130 ? 0.461 5.392 -0.731 1.00 92.81 130 TYR A C 1
ATOM 996 O O . TYR A 1 130 ? -0.064 5.131 0.346 1.00 92.81 130 TYR A O 1
ATOM 1004 N N . ALA A 1 131 ? 1.712 5.848 -0.828 1.00 91.62 131 ALA A N 1
ATOM 1005 C CA . ALA A 1 131 ? 2.571 6.076 0.329 1.00 91.62 131 ALA A CA 1
ATOM 1006 C C . ALA A 1 131 ? 1.975 7.114 1.295 1.00 91.62 131 ALA A C 1
ATOM 1008 O O . ALA A 1 131 ? 1.955 6.882 2.499 1.00 91.62 131 ALA A O 1
ATOM 1009 N N . GLN A 1 132 ? 1.410 8.209 0.777 1.00 90.38 132 GLN A N 1
ATOM 1010 C CA . GLN A 1 132 ? 0.717 9.214 1.596 1.00 90.38 132 GLN A CA 1
ATOM 1011 C C . GLN A 1 132 ? -0.487 8.625 2.339 1.00 90.38 132 GLN A C 1
ATOM 1013 O O . GLN A 1 132 ? -0.663 8.858 3.535 1.00 90.38 132 GLN A O 1
ATOM 1018 N N . LEU A 1 133 ? -1.301 7.828 1.644 1.00 92.00 133 LEU A N 1
ATOM 1019 C CA . LEU A 1 133 ? -2.446 7.157 2.253 1.00 92.00 133 LEU A CA 1
ATOM 1020 C C . LEU A 1 133 ? -2.011 6.121 3.301 1.00 92.00 133 LEU A C 1
ATOM 1022 O O . LEU A 1 133 ? -2.656 5.970 4.340 1.00 92.00 133 LEU A O 1
ATOM 1026 N N . LEU A 1 134 ? -0.930 5.395 3.024 1.00 92.56 134 LEU A N 1
ATOM 1027 C CA . LEU A 1 134 ? -0.360 4.394 3.918 1.00 92.56 134 LEU A CA 1
ATOM 1028 C C . LEU A 1 134 ? 0.151 5.028 5.207 1.00 92.56 134 LEU A C 1
ATOM 1030 O O . LEU A 1 134 ? -0.144 4.528 6.291 1.00 92.56 134 LEU A O 1
ATOM 1034 N N . ASP A 1 135 ? 0.863 6.141 5.087 1.00 89.81 135 ASP A N 1
ATOM 1035 C CA . ASP A 1 135 ? 1.343 6.917 6.217 1.00 89.81 135 ASP A CA 1
ATOM 1036 C C . ASP A 1 135 ? 0.175 7.452 7.071 1.00 89.81 135 ASP A C 1
ATOM 1038 O O . ASP A 1 135 ? 0.158 7.285 8.294 1.00 89.81 135 ASP A O 1
ATOM 1042 N N . GLU A 1 136 ? -0.882 7.986 6.449 1.00 89.06 136 GLU A N 1
ATOM 1043 C CA . GLU A 1 136 ? -2.094 8.387 7.170 1.00 89.06 136 GLU A CA 1
ATOM 1044 C C . GLU A 1 136 ? -2.747 7.198 7.896 1.00 89.06 136 GLU A C 1
ATOM 1046 O O . GLU A 1 136 ? -3.156 7.314 9.058 1.00 89.06 136 GLU A O 1
ATOM 1051 N N . ALA A 1 137 ? -2.849 6.040 7.238 1.00 89.19 137 ALA A N 1
ATOM 1052 C CA . ALA A 1 137 ? -3.401 4.832 7.841 1.00 89.19 137 ALA A CA 1
ATOM 1053 C C . ALA A 1 137 ? -2.560 4.363 9.036 1.00 89.19 137 ALA A C 1
ATOM 1055 O O . ALA A 1 137 ? -3.123 4.030 10.084 1.00 89.19 137 ALA A O 1
ATOM 1056 N N . ALA A 1 138 ? -1.232 4.404 8.914 1.00 89.00 138 ALA A N 1
ATOM 1057 C CA . ALA A 1 138 ? -0.305 4.037 9.974 1.00 89.00 138 ALA A CA 1
ATOM 1058 C C . ALA A 1 138 ? -0.402 4.982 11.177 1.00 89.00 138 ALA A C 1
ATOM 1060 O O . ALA A 1 138 ? -0.585 4.518 12.305 1.00 89.00 138 ALA A O 1
ATOM 1061 N N . ARG A 1 139 ? -0.408 6.302 10.949 1.00 86.75 139 ARG A N 1
ATOM 1062 C CA . ARG A 1 139 ? -0.590 7.309 12.009 1.00 86.75 139 ARG A CA 1
ATOM 1063 C C . ARG A 1 139 ? -1.921 7.137 12.740 1.00 86.75 139 ARG A C 1
ATOM 1065 O O . ARG A 1 139 ? -1.976 7.195 13.971 1.00 86.75 139 ARG A O 1
ATOM 1072 N N . ASN A 1 140 ? -3.000 6.864 12.007 1.00 86.88 140 ASN A N 1
ATOM 1073 C CA . ASN A 1 140 ? -4.308 6.606 12.608 1.00 86.88 140 ASN A CA 1
ATOM 1074 C C . ASN A 1 140 ? -4.366 5.284 13.383 1.00 86.88 140 ASN A C 1
ATOM 1076 O O . ASN A 1 140 ? -5.028 5.229 14.421 1.00 86.88 140 ASN A O 1
ATOM 1080 N N . ALA A 1 141 ? -3.689 4.236 12.912 1.00 87.00 141 ALA A N 1
ATOM 1081 C CA . ALA A 1 141 ? -3.566 2.977 13.636 1.00 87.00 141 ALA A CA 1
ATOM 1082 C C . ALA A 1 141 ? -2.753 3.159 14.929 1.00 87.00 141 ALA A C 1
ATOM 1084 O O . ALA A 1 141 ? -3.222 2.768 15.997 1.00 87.00 141 ALA A O 1
ATOM 1085 N N . ALA A 1 142 ? -1.596 3.824 14.862 1.00 86.19 142 ALA A N 1
ATOM 1086 C CA . ALA A 1 142 ? -0.730 4.096 16.011 1.00 86.19 142 ALA A CA 1
ATOM 1087 C C . ALA A 1 142 ? -1.443 4.938 17.079 1.00 86.19 142 ALA A C 1
ATOM 1089 O O . ALA A 1 142 ? -1.374 4.636 18.265 1.00 86.19 142 ALA A O 1
ATOM 1090 N N . ALA A 1 143 ? -2.246 5.927 16.674 1.00 85.19 143 ALA A N 1
ATOM 1091 C CA . ALA A 1 143 ? -3.064 6.709 17.604 1.00 85.19 143 ALA A CA 1
ATOM 1092 C C . ALA A 1 143 ? -4.120 5.877 18.367 1.00 85.19 143 ALA A C 1
ATOM 1094 O O . ALA A 1 143 ? -4.705 6.360 19.339 1.00 85.19 143 ALA A O 1
ATOM 1095 N N . GLN A 1 144 ? -4.410 4.652 17.918 1.00 82.12 144 GLN A N 1
ATOM 1096 C CA . GLN A 1 144 ? -5.428 3.768 18.488 1.00 82.12 144 GLN A CA 1
ATOM 1097 C C . GLN A 1 144 ? -4.85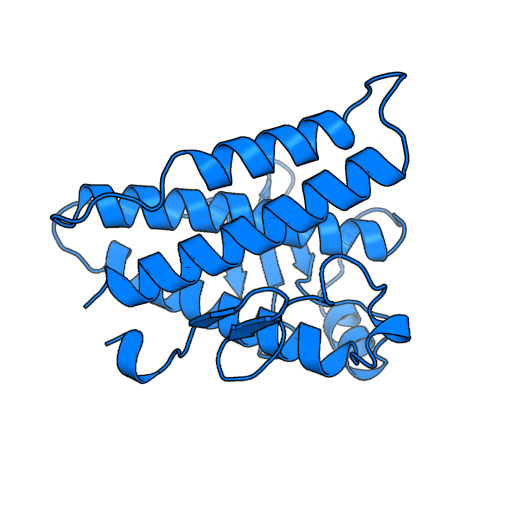9 2.494 19.123 1.00 82.12 144 GLN A C 1
ATOM 1099 O O . GLN A 1 144 ? -5.627 1.702 19.688 1.00 82.12 144 GLN A O 1
ATOM 1104 N N . LEU A 1 145 ? -3.550 2.272 19.019 1.00 78.75 145 LEU A N 1
ATOM 1105 C CA . LEU A 1 145 ? -2.876 1.048 19.430 1.00 78.75 145 LEU A CA 1
ATOM 1106 C C . LEU A 1 145 ? -1.701 1.368 20.359 1.00 78.75 145 LEU A C 1
ATOM 1108 O O . LEU A 1 145 ? -1.044 2.387 20.187 1.00 78.75 145 LEU A O 1
ATOM 1112 N N . PRO A 1 146 ? -1.389 0.497 21.331 1.00 72.38 146 PRO A N 1
ATOM 1113 C CA . PRO A 1 146 ? -0.225 0.654 22.195 1.00 72.38 146 PRO A CA 1
ATOM 1114 C C . PRO A 1 146 ? 1.046 0.130 21.501 1.00 72.38 146 PRO A C 1
ATOM 1116 O O . PRO A 1 146 ? 1.764 -0.688 22.068 1.00 72.38 146 PRO A O 1
ATOM 1119 N N . VAL A 1 147 ? 1.281 0.535 20.252 1.00 74.06 147 VAL A N 1
ATOM 1120 C CA . VAL A 1 147 ? 2.471 0.161 19.477 1.00 74.06 147 VAL A CA 1
ATOM 1121 C C . VAL A 1 147 ? 3.157 1.412 18.949 1.00 74.06 147 VAL A C 1
ATOM 1123 O O . VAL A 1 147 ? 2.495 2.373 18.556 1.00 74.06 147 VAL A O 1
ATOM 1126 N N . GLU A 1 148 ? 4.485 1.400 18.968 1.00 73.44 148 GLU A N 1
ATOM 1127 C CA . GLU A 1 148 ? 5.291 2.462 18.375 1.00 73.44 148 GLU A CA 1
ATOM 1128 C C . GLU A 1 148 ? 5.058 2.472 16.857 1.00 73.44 148 GLU A C 1
ATOM 1130 O O . GLU A 1 148 ? 5.073 1.394 16.260 1.00 73.44 148 GLU A O 1
ATOM 1135 N N . PRO A 1 149 ? 4.765 3.627 16.234 1.00 66.06 149 PRO A N 1
ATOM 1136 C CA . PRO A 1 149 ? 4.560 3.702 14.791 1.00 66.06 149 PRO A CA 1
ATOM 1137 C C . PRO A 1 149 ? 5.816 3.260 14.032 1.00 66.06 149 PRO A C 1
ATOM 1139 O O . PRO A 1 149 ? 6.932 3.527 14.477 1.00 66.06 149 PRO A O 1
ATOM 1142 N N . ALA A 1 150 ? 5.638 2.655 12.851 1.00 65.81 150 ALA A N 1
ATOM 1143 C CA . ALA A 1 150 ? 6.678 2.719 11.826 1.00 65.81 150 ALA A CA 1
ATOM 1144 C C . ALA A 1 150 ? 6.942 4.213 11.581 1.00 65.81 150 ALA A C 1
ATOM 1146 O O . ALA A 1 150 ? 6.012 4.925 11.206 1.00 65.81 150 ALA A O 1
ATOM 1147 N N . GLY A 1 151 ? 8.131 4.680 11.972 1.00 59.38 151 GLY A N 1
ATOM 1148 C CA . GLY A 1 151 ? 8.426 6.084 12.266 1.00 59.38 151 GLY A CA 1
ATOM 1149 C C . GLY A 1 151 ? 8.341 7.055 11.085 1.00 59.38 151 GLY A C 1
ATOM 1150 O O . GLY A 1 151 ? 7.867 6.722 10.000 1.00 59.38 151 GLY A O 1
ATOM 1151 N N . ASP A 1 152 ? 8.853 8.268 11.314 1.00 69.56 152 ASP A N 1
ATOM 1152 C CA . ASP A 1 152 ? 8.876 9.409 10.379 1.00 69.56 152 ASP A CA 1
ATOM 1153 C C . ASP A 1 152 ? 9.552 9.102 9.020 1.00 69.56 152 ASP A C 1
ATOM 1155 O O . ASP A 1 152 ? 9.460 9.893 8.084 1.00 69.56 152 ASP A O 1
ATOM 1159 N N . ASP A 1 153 ? 10.187 7.937 8.883 1.00 82.31 153 ASP A N 1
ATOM 1160 C CA . ASP A 1 153 ? 10.934 7.483 7.711 1.00 82.31 153 ASP A CA 1
ATOM 1161 C C . ASP A 1 153 ? 10.098 7.433 6.421 1.00 82.31 153 ASP A C 1
ATOM 1163 O O . ASP A 1 153 ? 10.603 7.783 5.353 1.00 82.31 153 ASP A O 1
ATOM 1167 N N . LEU A 1 154 ? 8.818 7.033 6.484 1.00 84.75 154 LEU A N 1
ATOM 1168 C CA . LEU A 1 154 ? 7.957 7.024 5.291 1.00 84.75 154 LEU A CA 1
ATOM 1169 C C . LEU A 1 154 ? 7.624 8.451 4.838 1.00 84.75 154 LEU A C 1
ATOM 1171 O O . LEU A 1 154 ? 7.654 8.743 3.643 1.00 84.75 154 LEU A O 1
ATOM 1175 N N . GLN A 1 155 ? 7.351 9.351 5.782 1.00 85.62 155 GLN A N 1
ATOM 1176 C CA . GLN A 1 155 ? 7.102 10.761 5.492 1.00 85.62 155 GLN A CA 1
ATOM 1177 C C . GLN A 1 155 ? 8.359 11.440 4.924 1.00 85.62 155 GLN A C 1
ATOM 1179 O O . GLN A 1 155 ? 8.254 12.167 3.936 1.00 85.62 155 GLN A O 1
ATOM 1184 N N . ILE A 1 156 ? 9.539 11.148 5.480 1.00 86.00 156 ILE A N 1
ATOM 1185 C CA . ILE A 1 156 ? 10.831 11.621 4.961 1.00 86.00 156 ILE A CA 1
ATOM 1186 C C . ILE A 1 156 ? 11.028 11.144 3.517 1.00 86.00 156 ILE A C 1
ATOM 1188 O O . ILE A 1 156 ? 11.292 11.960 2.636 1.00 86.00 156 ILE A O 1
ATOM 1192 N N . ALA A 1 157 ? 10.804 9.858 3.233 1.00 83.25 157 ALA A N 1
ATOM 1193 C CA . ALA A 1 157 ? 10.949 9.322 1.879 1.00 83.25 157 ALA A CA 1
ATOM 1194 C C . ALA A 1 157 ? 9.951 9.946 0.878 1.00 83.25 157 ALA A C 1
ATOM 1196 O O . ALA A 1 157 ? 10.298 10.223 -0.274 1.00 83.25 157 ALA A O 1
ATOM 1197 N N . ILE A 1 158 ? 8.709 10.218 1.303 1.00 83.94 158 ILE A N 1
ATOM 1198 C CA . ILE A 1 158 ? 7.718 10.951 0.494 1.00 83.94 158 ILE A CA 1
ATOM 1199 C C . ILE A 1 158 ? 8.237 12.355 0.154 1.00 83.94 158 ILE A C 1
ATOM 1201 O O . ILE A 1 158 ? 8.146 12.787 -1.000 1.00 83.94 158 ILE A O 1
ATOM 1205 N N . GLU A 1 159 ? 8.775 13.071 1.141 1.00 84.44 159 GLU A N 1
ATOM 1206 C CA . GLU A 1 159 ? 9.323 14.418 0.971 1.00 84.44 159 GLU A CA 1
ATOM 1207 C C . GLU A 1 159 ? 10.539 14.428 0.040 1.00 84.44 159 GLU A C 1
ATOM 1209 O O . GLU A 1 159 ? 10.615 15.274 -0.853 1.00 84.44 159 GLU A O 1
ATOM 1214 N N . 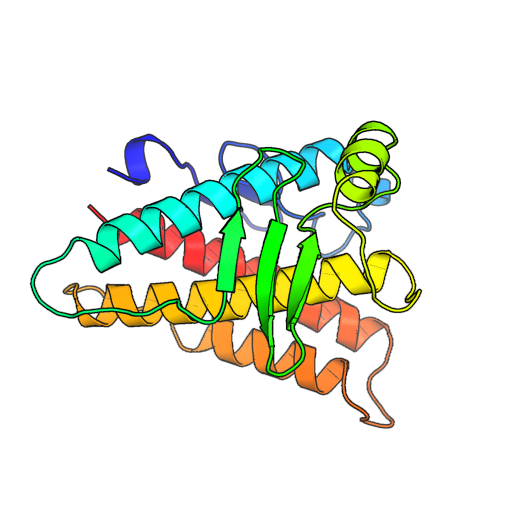GLU A 1 160 ? 11.439 13.455 0.164 1.00 85.06 160 GLU A N 1
ATOM 1215 C CA . GLU A 1 160 ? 12.598 13.294 -0.718 1.00 85.06 160 GLU A CA 1
ATOM 1216 C C . GLU A 1 160 ? 12.185 13.053 -2.175 1.00 85.06 160 GLU A C 1
ATOM 1218 O O . GLU A 1 160 ? 12.699 13.712 -3.084 1.00 85.06 160 GLU A O 1
ATOM 1223 N N . VAL A 1 161 ? 11.199 12.182 -2.420 1.00 82.00 161 VAL A N 1
ATOM 1224 C CA . VAL A 1 161 ? 10.668 11.949 -3.773 1.00 82.00 161 VAL A CA 1
ATOM 1225 C C . VAL A 1 161 ? 10.010 13.206 -4.340 1.00 82.00 161 VAL A C 1
ATOM 1227 O O . VAL A 1 161 ? 10.192 13.520 -5.524 1.00 82.00 161 VAL A O 1
ATOM 1230 N N . LEU A 1 162 ? 9.264 13.951 -3.521 1.00 80.56 162 LEU A N 1
ATOM 1231 C CA . LEU A 1 162 ? 8.655 15.220 -3.923 1.00 80.56 162 LEU A CA 1
ATOM 1232 C C . LEU A 1 162 ? 9.717 16.271 -4.271 1.00 80.56 162 LEU A C 1
ATOM 1234 O O . LEU A 1 162 ? 9.601 16.920 -5.313 1.00 80.56 162 LEU A O 1
ATOM 1238 N N . LEU A 1 163 ? 10.773 16.399 -3.464 1.00 80.25 163 LEU A N 1
ATOM 1239 C CA . LEU A 1 163 ? 11.900 17.305 -3.706 1.00 80.25 163 LEU A CA 1
ATOM 1240 C C . LEU A 1 163 ? 12.667 16.931 -4.981 1.00 80.25 163 LEU A C 1
ATOM 1242 O O . LEU A 1 163 ? 12.940 17.793 -5.818 1.00 80.25 163 LEU A O 1
ATOM 1246 N N . ALA A 1 164 ? 12.950 15.644 -5.185 1.00 74.19 164 ALA A N 1
ATOM 1247 C CA . ALA A 1 164 ? 13.633 15.152 -6.380 1.00 74.19 164 ALA A CA 1
ATOM 1248 C C . ALA A 1 164 ? 12.787 15.331 -7.663 1.00 74.19 164 ALA A C 1
ATOM 1250 O O . ALA A 1 164 ? 13.329 15.468 -8.770 1.00 74.19 164 ALA A O 1
ATOM 1251 N N . SER A 1 165 ? 11.455 15.365 -7.522 1.00 68.81 165 SER A N 1
ATOM 1252 C CA . SER A 1 165 ? 10.488 15.572 -8.612 1.00 68.81 165 SER A CA 1
ATOM 1253 C C . SER A 1 165 ? 10.177 17.053 -8.884 1.00 68.81 165 SER A C 1
ATOM 1255 O O . SER A 1 165 ? 9.840 17.412 -10.015 1.00 68.81 165 SER A O 1
ATOM 1257 N N . GLY A 1 166 ? 10.303 17.921 -7.876 1.00 59.69 166 GLY A N 1
ATOM 1258 C CA . GLY A 1 166 ? 9.976 19.345 -7.921 1.00 59.69 166 GLY A CA 1
ATOM 1259 C C . GLY A 1 166 ? 11.199 20.256 -8.055 1.00 59.69 166 GLY A C 1
ATOM 1260 O O . GLY A 1 166 ? 11.754 20.728 -7.074 1.00 59.69 166 GLY A O 1
ATOM 1261 N N . THR A 1 167 ? 11.556 20.638 -9.284 1.00 49.09 167 THR A N 1
ATOM 1262 C CA . THR A 1 167 ? 12.213 21.936 -9.595 1.00 49.09 167 THR A CA 1
ATOM 1263 C C . THR A 1 167 ? 13.578 22.295 -8.964 1.00 49.09 167 THR A C 1
ATOM 1265 O O . THR A 1 167 ? 14.008 23.439 -9.099 1.00 49.09 167 THR A O 1
ATOM 1268 N N . GLY A 1 168 ? 14.333 21.374 -8.364 1.00 43.59 168 GLY A N 1
ATOM 1269 C CA . GLY A 1 168 ? 15.740 21.631 -8.022 1.00 43.59 168 GLY A CA 1
ATOM 1270 C C . GLY A 1 168 ? 16.651 21.479 -9.246 1.00 43.59 168 GLY A C 1
ATOM 1271 O O . GLY A 1 168 ? 16.761 20.380 -9.784 1.00 43.59 168 GLY A O 1
ATOM 1272 N N . ALA A 1 169 ? 17.342 22.540 -9.675 1.00 42.72 169 ALA A N 1
ATOM 1273 C CA . ALA A 1 169 ? 18.279 22.557 -10.815 1.00 42.72 169 ALA A CA 1
ATOM 1274 C C . ALA A 1 169 ? 19.550 21.678 -10.643 1.00 42.72 169 ALA A C 1
ATOM 1276 O O . ALA A 1 169 ? 20.557 21.915 -11.305 1.00 42.72 169 ALA A O 1
ATOM 1277 N N . GLY A 1 170 ? 19.514 20.673 -9.764 1.00 50.38 170 GLY A N 1
ATOM 1278 C CA . GLY A 1 170 ? 20.642 19.801 -9.436 1.00 50.38 170 GLY A CA 1
ATOM 1279 C C . GLY A 1 170 ? 20.293 18.340 -9.137 1.00 50.38 170 GLY A C 1
ATOM 1280 O O . GLY A 1 170 ? 21.221 17.571 -8.930 1.00 50.38 170 GLY A O 1
ATOM 1281 N N . ALA A 1 171 ? 19.015 17.932 -9.138 1.00 54.00 171 ALA A N 1
ATOM 1282 C CA . ALA A 1 171 ? 18.670 16.518 -8.956 1.00 54.00 171 ALA A CA 1
ATOM 1283 C C . ALA A 1 171 ? 18.977 15.740 -10.244 1.00 54.00 171 ALA A C 1
ATOM 1285 O O . ALA A 1 171 ? 18.348 15.960 -11.288 1.00 54.00 171 ALA A O 1
ATOM 1286 N N . THR A 1 172 ? 19.968 14.856 -10.179 1.00 59.84 172 THR A N 1
ATOM 1287 C CA . THR A 1 172 ? 20.334 13.975 -11.289 1.00 59.84 172 THR A CA 1
ATOM 1288 C C . THR A 1 172 ? 19.304 12.849 -11.444 1.00 59.84 172 THR A C 1
ATOM 1290 O O . THR A 1 172 ? 18.461 12.625 -10.576 1.00 59.84 172 THR A O 1
ATOM 1293 N N . GLY A 1 173 ? 19.338 12.129 -12.573 1.00 63.94 173 GLY A N 1
ATOM 1294 C CA . GLY A 1 173 ? 18.489 10.942 -12.760 1.00 63.94 173 GLY A CA 1
ATOM 1295 C C . GLY A 1 173 ? 18.702 9.894 -11.661 1.00 63.94 173 GLY A C 1
ATOM 1296 O O . GLY A 1 173 ? 17.730 9.346 -11.159 1.00 63.94 173 GLY A O 1
ATOM 1297 N N . ALA A 1 174 ? 19.950 9.719 -11.214 1.00 67.31 174 ALA A N 1
ATOM 1298 C CA . ALA A 1 174 ? 20.307 8.784 -10.152 1.00 67.31 174 ALA A CA 1
ATOM 1299 C C . ALA A 1 174 ? 19.683 9.160 -8.796 1.00 67.31 174 ALA A C 1
ATOM 1301 O O . ALA A 1 174 ? 19.170 8.287 -8.105 1.00 67.31 174 ALA A O 1
ATOM 1302 N N . ASP A 1 175 ? 19.649 10.451 -8.445 1.00 68.75 175 ASP A N 1
ATOM 1303 C CA . ASP A 1 175 ? 19.063 10.906 -7.172 1.00 68.75 175 ASP A CA 1
ATOM 1304 C C . ASP A 1 175 ? 17.554 10.618 -7.104 1.00 68.75 175 ASP A C 1
ATOM 1306 O O . ASP A 1 175 ? 17.017 10.270 -6.054 1.00 68.75 175 ASP A O 1
ATOM 1310 N N . ARG A 1 176 ? 16.856 10.714 -8.246 1.00 71.75 176 ARG A N 1
ATOM 1311 C CA . ARG A 1 176 ? 15.431 10.360 -8.340 1.00 71.75 176 ARG A CA 1
ATOM 1312 C C . ARG A 1 176 ? 15.194 8.867 -8.172 1.00 71.75 176 ARG A C 1
ATOM 1314 O O . ARG A 1 176 ? 14.209 8.490 -7.541 1.00 71.75 176 ARG A O 1
ATOM 1321 N N . ASP A 1 177 ? 16.058 8.038 -8.743 1.00 72.75 177 ASP A N 1
ATOM 1322 C CA . ASP A 1 177 ? 15.929 6.584 -8.666 1.00 72.75 177 ASP A CA 1
ATOM 1323 C C . ASP A 1 177 ? 16.206 6.078 -7.243 1.00 72.75 177 ASP A C 1
ATOM 1325 O O . ASP A 1 177 ? 15.475 5.219 -6.750 1.00 72.75 177 ASP A O 1
ATOM 1329 N N . VAL A 1 178 ? 17.179 6.678 -6.544 1.00 74.69 178 VAL A N 1
ATOM 1330 C CA . VAL A 1 178 ? 17.448 6.403 -5.121 1.00 74.69 178 VAL A CA 1
ATOM 1331 C C . VAL A 1 178 ? 16.254 6.792 -4.250 1.00 74.69 178 VAL A C 1
ATOM 1333 O O . VAL A 1 178 ? 15.748 5.948 -3.519 1.00 74.69 178 VAL A O 1
ATOM 1336 N N . ALA A 1 179 ? 15.722 8.010 -4.391 1.00 77.38 179 ALA A N 1
ATOM 1337 C CA . ALA A 1 179 ? 14.565 8.436 -3.598 1.00 77.38 179 ALA A CA 1
ATOM 1338 C C . ALA A 1 179 ? 13.334 7.532 -3.827 1.00 77.38 179 ALA A C 1
ATOM 1340 O O . ALA A 1 179 ? 12.609 7.189 -2.895 1.00 77.38 179 ALA A O 1
ATOM 1341 N N . ARG A 1 180 ? 13.098 7.094 -5.073 1.00 76.81 180 ARG A N 1
ATOM 1342 C CA . ARG A 1 180 ? 12.013 6.150 -5.402 1.00 76.81 180 ARG A CA 1
ATOM 1343 C C . ARG A 1 180 ? 12.227 4.781 -4.772 1.00 76.81 180 ARG A C 1
ATOM 1345 O O . ARG A 1 180 ? 11.271 4.184 -4.283 1.00 76.81 180 ARG A O 1
ATOM 1352 N N . ARG A 1 181 ? 13.463 4.285 -4.800 1.00 77.81 181 ARG A N 1
ATOM 1353 C CA . ARG A 1 181 ? 13.856 3.043 -4.132 1.00 77.81 181 ARG A CA 1
ATOM 1354 C C . ARG A 1 181 ? 13.556 3.141 -2.640 1.00 77.81 181 ARG A C 1
ATOM 1356 O O . ARG A 1 181 ? 12.846 2.283 -2.122 1.00 77.81 181 ARG A O 1
ATOM 1363 N N . ASP A 1 182 ? 14.043 4.185 -1.980 1.00 82.44 182 ASP A N 1
ATOM 1364 C CA . ASP A 1 182 ? 13.879 4.359 -0.537 1.00 82.44 182 ASP A CA 1
ATOM 1365 C C . ASP A 1 182 ? 12.398 4.474 -0.159 1.00 82.44 182 ASP A C 1
ATOM 1367 O O . ASP A 1 182 ? 11.954 3.829 0.792 1.00 82.44 182 ASP A O 1
ATOM 1371 N N . LEU A 1 183 ? 11.590 5.154 -0.981 1.00 86.38 183 LEU A N 1
ATOM 1372 C CA . LEU A 1 183 ? 10.136 5.182 -0.824 1.00 86.38 183 LEU A CA 1
ATOM 1373 C C . LEU A 1 183 ? 9.513 3.778 -0.830 1.00 86.38 183 LEU A C 1
ATOM 1375 O O . LEU A 1 183 ? 8.701 3.474 0.042 1.00 86.38 183 LEU A O 1
ATOM 1379 N N . VAL A 1 184 ? 9.874 2.912 -1.781 1.00 85.50 184 VAL A N 1
ATOM 1380 C CA . VAL A 1 184 ? 9.319 1.547 -1.850 1.00 85.50 184 VAL A CA 1
ATOM 1381 C C . VAL A 1 184 ? 9.719 0.719 -0.629 1.00 85.50 184 VAL A C 1
ATOM 1383 O O . VAL A 1 184 ? 8.878 0.003 -0.081 1.00 85.50 184 VAL A O 1
ATOM 1386 N N . VAL A 1 185 ? 10.967 0.844 -0.165 1.00 85.88 185 VAL A N 1
ATOM 1387 C CA . VAL A 1 185 ? 11.421 0.175 1.065 1.00 85.88 185 VAL A CA 1
ATOM 1388 C C . VAL A 1 185 ? 10.552 0.590 2.247 1.00 85.88 185 VAL A C 1
ATOM 1390 O O . VAL A 1 185 ? 10.063 -0.267 2.986 1.00 85.88 185 VAL A O 1
ATOM 1393 N N . GLN A 1 186 ? 10.321 1.894 2.407 1.00 89.00 186 GLN A N 1
ATOM 1394 C CA . GLN A 1 186 ? 9.515 2.397 3.514 1.00 89.00 186 GLN A CA 1
ATOM 1395 C C . GLN A 1 186 ? 8.046 1.999 3.384 1.00 89.00 186 GLN A C 1
ATOM 1397 O O . GLN A 1 186 ? 7.435 1.617 4.377 1.00 89.00 186 GLN A O 1
ATOM 1402 N N . VAL A 1 187 ? 7.491 1.962 2.168 1.00 90.62 187 VAL A N 1
ATOM 1403 C CA . VAL A 1 187 ? 6.143 1.425 1.932 1.00 90.62 187 VAL A CA 1
ATOM 1404 C C . VAL A 1 187 ? 6.025 -0.007 2.456 1.00 90.62 187 VAL A C 1
ATOM 1406 O O . VAL A 1 187 ? 5.089 -0.314 3.193 1.00 90.62 187 VAL A O 1
ATOM 1409 N N . VAL A 1 188 ? 6.970 -0.889 2.127 1.00 89.94 188 VAL A N 1
ATOM 1410 C CA . VAL A 1 188 ? 6.896 -2.302 2.539 1.00 89.94 188 VAL A CA 1
ATOM 1411 C C . VAL A 1 188 ? 7.062 -2.444 4.049 1.00 89.94 188 VAL A C 1
ATOM 1413 O O . VAL A 1 188 ? 6.292 -3.170 4.677 1.00 89.94 188 VAL A O 1
ATOM 1416 N N . ARG A 1 189 ? 7.989 -1.696 4.656 1.00 90.12 189 ARG A N 1
ATOM 1417 C CA . ARG A 1 189 ? 8.166 -1.666 6.117 1.00 90.12 189 ARG A CA 1
ATOM 1418 C C . ARG A 1 189 ? 6.909 -1.191 6.838 1.00 90.12 189 ARG A C 1
ATOM 1420 O O . ARG A 1 189 ? 6.493 -1.808 7.816 1.00 90.12 189 ARG A O 1
ATOM 1427 N N . THR A 1 190 ? 6.253 -0.145 6.345 1.00 91.69 190 THR A N 1
ATOM 1428 C CA . THR A 1 190 ? 5.008 0.346 6.946 1.00 91.69 190 THR A CA 1
ATOM 1429 C C . THR A 1 190 ? 3.850 -0.639 6.746 1.00 91.69 190 THR A C 1
ATOM 1431 O O . THR A 1 190 ? 3.022 -0.796 7.645 1.00 91.69 190 THR A O 1
ATOM 1434 N N . LEU A 1 191 ? 3.796 -1.364 5.621 1.00 92.44 191 LEU A N 1
ATOM 1435 C CA . LEU A 1 191 ? 2.830 -2.454 5.424 1.00 92.44 191 LEU A CA 1
ATOM 1436 C C . LEU A 1 191 ? 3.069 -3.611 6.399 1.00 92.44 191 LEU A C 1
ATOM 1438 O O . LEU A 1 191 ? 2.114 -4.086 7.016 1.00 92.44 191 LEU A O 1
ATOM 1442 N N . GLN A 1 192 ? 4.324 -4.029 6.575 1.00 91.62 192 GLN A N 1
ATOM 1443 C CA . GLN A 1 192 ? 4.713 -5.046 7.552 1.00 91.62 192 GLN A CA 1
ATOM 1444 C C . GLN A 1 192 ? 4.299 -4.614 8.959 1.00 91.62 192 GLN A C 1
ATOM 1446 O O . GLN A 1 192 ? 3.616 -5.358 9.659 1.00 91.62 192 GLN A O 1
ATOM 1451 N N . TRP A 1 193 ? 4.598 -3.369 9.332 1.00 92.31 193 TRP A N 1
ATOM 1452 C CA . TRP A 1 193 ? 4.177 -2.807 10.608 1.00 92.31 193 TRP A CA 1
ATOM 1453 C C . TRP A 1 193 ? 2.653 -2.807 10.781 1.00 92.31 193 TRP A C 1
ATOM 1455 O O . TRP A 1 193 ? 2.166 -3.179 11.844 1.00 92.31 193 TRP A O 1
ATOM 1465 N N . LEU A 1 194 ? 1.869 -2.446 9.758 1.00 91.00 194 LEU A N 1
ATOM 1466 C CA . LEU A 1 194 ? 0.401 -2.484 9.840 1.00 91.00 194 LEU A CA 1
ATOM 1467 C C . LEU A 1 194 ? -0.125 -3.903 10.048 1.00 91.00 194 LEU A C 1
ATOM 1469 O O . LEU A 1 194 ? -1.023 -4.112 10.867 1.00 91.00 194 LEU A O 1
ATOM 1473 N N . VAL A 1 195 ? 0.436 -4.870 9.321 1.00 91.69 195 VAL A N 1
ATOM 1474 C CA . VAL A 1 195 ? 0.156 -6.297 9.515 1.00 91.69 195 VAL A CA 1
ATOM 1475 C C . VAL A 1 195 ? 0.520 -6.713 10.937 1.00 91.69 195 VAL A C 1
ATOM 1477 O O . VAL A 1 195 ? -0.180 -7.528 11.538 1.00 91.69 195 VAL A O 1
ATOM 1480 N N . GLU A 1 196 ? 1.572 -6.120 11.501 1.00 89.94 196 GLU A N 1
ATOM 1481 C CA . GLU A 1 196 ? 2.028 -6.398 12.849 1.00 89.94 196 GLU A CA 1
ATOM 1482 C C . GLU A 1 196 ? 1.187 -5.824 13.975 1.00 89.94 196 GLU A C 1
ATOM 1484 O O . GLU A 1 196 ? 0.897 -6.528 14.950 1.00 89.94 196 GLU A O 1
ATOM 1489 N N . ALA A 1 197 ? 0.802 -4.569 13.810 1.00 87.56 197 ALA A N 1
ATOM 1490 C CA . ALA A 1 197 ? 0.114 -3.752 14.784 1.00 87.56 197 ALA A CA 1
ATOM 1491 C C . ALA A 1 197 ? -1.388 -4.049 14.837 1.00 87.56 197 ALA A C 1
ATOM 1493 O O . ALA A 1 197 ? -1.998 -4.003 15.912 1.00 87.56 197 ALA A O 1
ATOM 1494 N N . LEU A 1 198 ? -2.009 -4.328 13.687 1.00 86.25 198 LEU A N 1
ATOM 1495 C CA . LEU A 1 198 ? -3.449 -4.535 13.612 1.00 86.25 198 LEU A CA 1
ATOM 1496 C C . LEU A 1 198 ? -3.823 -5.994 13.931 1.00 86.25 198 LEU A C 1
ATOM 1498 O O . LEU A 1 198 ? -3.205 -6.930 13.416 1.00 86.25 198 LEU A O 1
ATOM 1502 N N . PRO A 1 199 ? -4.836 -6.197 14.797 1.00 76.25 199 PRO A N 1
ATOM 1503 C CA . PRO A 1 199 ? -5.213 -7.512 15.297 1.00 76.25 199 PRO A CA 1
ATOM 1504 C C . PRO A 1 199 ? -5.949 -8.357 14.273 1.00 76.25 199 PRO A C 1
ATOM 1506 O O . PRO A 1 199 ? -6.015 -8.025 13.069 1.00 76.25 199 PRO A O 1
#

pLDDT: mean 75.9, std 16.71, range [31.5, 95.31]